Protein AF-A0A382AEK9-F1 (afdb_monomer)

pLDDT: mean 96.33, std 3.44, range [67.5, 98.75]

Solvent-accessible surface area (backbone atoms only — not comparable to full-atom values): 13397 Å² total; per-residue (Å²): 140,80,69,86,93,62,49,52,65,63,46,53,52,38,46,75,73,71,46,88,63,68,70,84,57,35,51,62,57,46,50,58,49,53,53,48,52,50,44,44,74,73,69,49,53,56,47,59,51,42,44,55,51,37,57,77,70,64,66,88,64,90,63,70,49,61,39,66,50,76,66,41,57,33,35,26,32,67,89,66,53,73,42,48,47,64,47,39,52,54,60,53,56,60,75,64,65,52,66,46,76,49,55,50,46,25,93,79,30,49,57,14,85,60,43,63,58,51,57,66,70,41,87,62,45,75,45,68,57,50,40,61,77,79,57,48,37,61,49,42,48,23,57,65,43,43,58,43,43,32,77,36,15,70,29,12,30,32,38,53,41,37,52,76,50,34,34,89,69,74,63,41,26,59,52,30,45,57,72,75,40,56,42,32,58,48,35,50,33,64,74,36,36,74,37,19,36,25,39,36,40,28,60,81,44,52,88,48,38,68,59,23,36,72,53,63,18,48,62,42,74,41,73,67,79,63,84,46,72,67,46,43,49,52,37,50,53,52,52,60,70,60,41,108

Foldseek 3Di:
DDDPPWDQVVLVVCVVVVHDNLDGATPVNVVLVVQQVVCVVVVDFNLVSVVVVCVVVVVVDRDWDQFSDDKFKWWQFPVGDIDTPCCCCRVVVVPTFTQDIDIPCLVVTAGTPCLLVCLQVDQAAEAEQDQVRHPVVSSCSRPPNVVSLLVCALRYEYEHCAALLDGPDDCSSVNCVSHPFRSDQLSVLLSCVSRHQAYEYEPNCVVCQVSSVVSRHHYHYDHRPCPDPVRVVVVVVSRNVPRD

Sequence (244 aa):
WGLAGETWQAMASLDHYGGPTWFRLGDRDLGTHLFRTGRLADGAGLAGVTAEVAEAWGLGFRLLPATEDRLRTMVTLADGDEVGFQEYFVGLRHDVPVSGIRFDGADDALPGPGVLEAITTAEAVVIAPSNPLVSIAPILAVPGVRDAVAARRESAVAVSPIVGGSALKGPADRMLAEMGHESSVVGVARLYRDLVATLVIDRVDADLADEVEAEGVRCVVTDTVMRTTEVAAALAETTLGAVA

Radius of gyration: 19.39 Å; Cα contacts (8 Å, |Δi|>4): 415; chains: 1; bounding box: 41×38×51 Å

Organism: NCBI:txid408172

Mean predicted aligned error: 3.23 Å

InterPro domains:
  IPR002882 2-phospho-L-lactate transferase CofD [PF01933] (21-231)
  IPR010115 Phosphoenolpyruvate transferase/2-phospho-L-lactate transferase [PTHR43007] (1-241)
  IPR038136 CofD-like domain superfamily [G3DSA:3.40.50.10680] (60-217)
  IPR038136 CofD-like domain superfamily [SSF142338] (1-241)

Nearest PDB structures (foldseek):
  3c3e-assembly2_C  TM=9.460E-01  e=2.015E-20  Methanosarcina mazei Go1
  6uw3-assembly1_B  TM=9.113E-01  e=4.961E-20  Mycolicibacterium smegmatis MC2 155
  6uvx-assembly1_B  TM=9.058E-01  e=3.901E-20  Mycolicibacterium smegmatis MC2 155
  6uvx-assembly1_A  TM=8.557E-01  e=6.314E-17  Mycolicibacterium smegmatis MC2 155
  6uw7-assembly1_A  TM=8.567E-01  e=1.021E-16  Mycolicibacterium smegmatis MC2 155

Secondary structure (DSSP, 8-state):
---TT---HHHHHHHHTT---SS---HHHHHHHHHHHHHHHTT--HHHHHHHHHHHTT--S----SBSS--EEEEEETTS-EEEHHIIIIISTT-S-EEEEEEETTTT--BPTTHHHHHHH-S-EEE-SS-IIIIIHHHHTSTTHHHHHHTTGGGEEEE-SEETTEESSSSHHHHHHHTT--SSHHHHHHHHTTT-SEEEEEGGGGGGHHHHHHTTSEEEEE-----SHHHHHHHHHHHHHT--

Structure (mmCIF, N/CA/C/O backbone):
data_AF-A0A382AEK9-F1
#
_entry.id   AF-A0A382AEK9-F1
#
loop_
_atom_site.group_PDB
_atom_site.id
_atom_site.type_symbol
_atom_site.label_atom_id
_atom_site.label_alt_id
_atom_site.label_comp_id
_atom_site.label_asym_id
_atom_site.label_entity_id
_atom_site.label_seq_id
_atom_site.pdbx_PDB_ins_code
_atom_site.Cartn_x
_atom_site.Cartn_y
_atom_site.Cartn_z
_atom_site.occupancy
_atom_site.B_iso_or_equiv
_atom_site.auth_seq_id
_atom_site.auth_comp_id
_atom_site.auth_asym_id
_atom_site.auth_atom_id
_atom_site.pdbx_PDB_model_num
ATOM 1 N N . TRP A 1 1 ? -2.061 -10.488 -13.873 1.00 84.50 1 TRP A N 1
ATOM 2 C CA . TRP A 1 1 ? -2.277 -9.029 -13.799 1.00 84.50 1 TRP A CA 1
ATOM 3 C C . TRP A 1 1 ? -1.639 -8.398 -15.034 1.00 84.50 1 TRP A C 1
ATOM 5 O O . TRP A 1 1 ? -0.928 -9.113 -15.733 1.00 84.50 1 TRP A O 1
ATOM 15 N N . GLY A 1 2 ? -1.942 -7.135 -15.343 1.00 88.38 2 GLY A N 1
ATOM 16 C CA . GLY A 1 2 ? -1.451 -6.439 -16.541 1.00 88.38 2 GLY A CA 1
ATOM 17 C C . GLY A 1 2 ? -2.568 -5.723 -17.305 1.00 88.38 2 GLY A C 1
ATOM 18 O O . GLY A 1 2 ? -3.728 -5.759 -16.889 1.00 88.38 2 GLY A O 1
ATOM 19 N N . LEU A 1 3 ? -2.216 -5.075 -18.415 1.00 92.31 3 LEU A N 1
ATOM 20 C CA . LEU A 1 3 ? -3.166 -4.349 -19.259 1.00 92.31 3 LEU A CA 1
ATOM 21 C C . LEU A 1 3 ? -4.008 -5.306 -20.121 1.00 92.31 3 LEU A C 1
ATOM 23 O O . LEU A 1 3 ? -3.565 -6.384 -20.519 1.00 92.31 3 LEU A O 1
ATOM 27 N N . ALA A 1 4 ? -5.244 -4.913 -20.432 1.00 93.50 4 ALA A N 1
ATOM 28 C CA . ALA A 1 4 ? -6.090 -5.675 -21.347 1.00 93.50 4 ALA A CA 1
ATOM 29 C C . ALA A 1 4 ? -5.524 -5.628 -22.779 1.00 93.50 4 ALA A C 1
ATOM 31 O O . ALA A 1 4 ? -5.085 -4.574 -23.246 1.00 93.50 4 ALA A O 1
ATOM 32 N N . GLY A 1 5 ? -5.574 -6.758 -23.492 1.00 94.38 5 GLY A N 1
ATOM 33 C CA . GLY A 1 5 ? -5.075 -6.860 -24.870 1.00 94.38 5 GLY A CA 1
ATOM 34 C C . GLY A 1 5 ? -3.551 -6.752 -24.995 1.00 94.38 5 GLY A C 1
ATOM 35 O O . GLY A 1 5 ? -3.066 -6.210 -25.985 1.00 94.38 5 GLY A O 1
ATOM 36 N N . GLU A 1 6 ? -2.821 -7.207 -23.977 1.00 96.31 6 GLU A N 1
ATOM 37 C CA . GLU A 1 6 ? -1.360 -7.170 -23.921 1.00 96.31 6 GLU A CA 1
ATOM 38 C C . GLU A 1 6 ? -0.689 -8.174 -24.875 1.00 96.31 6 GLU A C 1
ATOM 40 O O . GLU A 1 6 ? -1.221 -9.257 -25.139 1.00 96.31 6 GLU A O 1
ATOM 45 N N . THR A 1 7 ? 0.512 -7.831 -25.343 1.00 97.19 7 THR A N 1
ATOM 46 C CA . THR A 1 7 ? 1.419 -8.736 -26.064 1.00 97.19 7 THR A CA 1
ATOM 47 C C . THR A 1 7 ? 2.752 -8.878 -25.320 1.00 97.19 7 THR A C 1
ATOM 49 O O . THR A 1 7 ? 3.040 -8.130 -24.391 1.00 97.19 7 THR A O 1
ATOM 52 N N . TRP A 1 8 ? 3.551 -9.890 -25.676 1.00 96.94 8 TRP A N 1
ATOM 53 C CA . TRP A 1 8 ? 4.770 -10.268 -24.938 1.00 96.94 8 TRP A CA 1
ATOM 54 C C . TRP A 1 8 ? 5.998 -10.405 -25.854 1.00 96.94 8 TRP A C 1
ATOM 56 O O . TRP A 1 8 ? 6.866 -11.247 -25.618 1.00 96.94 8 TRP A O 1
ATOM 66 N N . GLN A 1 9 ? 6.054 -9.630 -26.940 1.00 97.69 9 GLN A N 1
ATOM 67 C CA . GLN A 1 9 ? 7.101 -9.755 -27.960 1.00 97.69 9 GLN A CA 1
ATOM 68 C C . GLN A 1 9 ? 8.468 -9.300 -27.435 1.00 97.69 9 GLN A C 1
ATOM 70 O O . GLN A 1 9 ? 9.488 -9.936 -27.723 1.00 97.69 9 GLN A O 1
ATOM 75 N N . ALA A 1 10 ? 8.496 -8.249 -26.610 1.00 96.56 10 ALA A N 1
ATOM 76 C CA . ALA A 1 10 ? 9.715 -7.804 -25.947 1.00 96.56 10 ALA A CA 1
ATOM 77 C C . ALA A 1 10 ? 10.266 -8.888 -25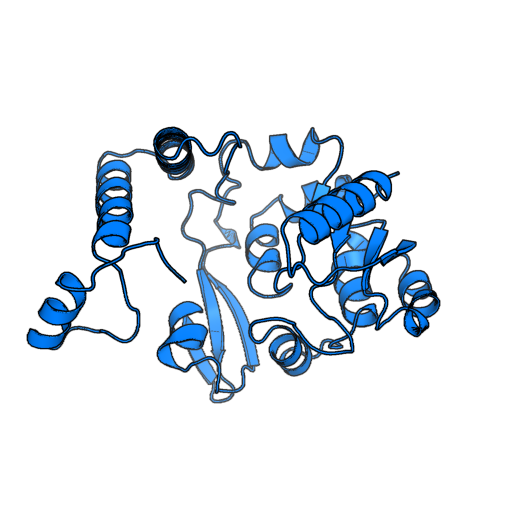.007 1.00 96.56 10 ALA A C 1
ATOM 79 O O . ALA A 1 10 ? 11.461 -9.176 -25.036 1.00 96.56 10 ALA A O 1
ATOM 80 N N . MET A 1 11 ? 9.395 -9.559 -24.243 1.00 96.69 11 MET A N 1
ATOM 81 C CA . MET A 1 11 ? 9.798 -10.668 -23.368 1.00 96.69 11 MET A CA 1
ATOM 82 C C . MET A 1 11 ? 10.322 -11.872 -24.149 1.00 96.69 11 MET A C 1
ATOM 84 O O . MET A 1 11 ? 11.303 -12.476 -23.728 1.00 96.69 11 MET A O 1
ATOM 88 N N . ALA A 1 12 ? 9.713 -12.209 -25.290 1.00 97.25 12 ALA A N 1
ATOM 89 C CA . ALA A 1 12 ? 10.211 -13.281 -26.153 1.00 97.25 12 ALA A CA 1
ATOM 90 C C . ALA A 1 12 ? 11.610 -12.964 -26.709 1.00 97.25 12 ALA A C 1
ATOM 92 O O . ALA A 1 12 ? 12.473 -13.836 -26.774 1.00 97.25 12 ALA A O 1
ATOM 93 N N . SER A 1 13 ? 11.858 -11.700 -27.062 1.00 97.62 13 SER A N 1
ATOM 94 C CA . SER A 1 13 ? 13.188 -11.244 -27.479 1.00 97.62 13 SER A CA 1
ATOM 95 C C . SER A 1 13 ? 14.193 -11.307 -26.325 1.00 97.62 13 SER A C 1
ATOM 97 O O . SER A 1 13 ? 15.314 -11.771 -26.513 1.00 97.62 13 SER A O 1
ATOM 99 N N . LEU A 1 14 ? 13.793 -10.887 -25.120 1.00 97.06 14 LEU A N 1
ATOM 100 C CA . LEU A 1 14 ? 14.642 -10.964 -23.930 1.00 97.06 14 LEU A CA 1
ATOM 101 C C . LEU A 1 14 ? 15.045 -12.412 -23.617 1.00 97.06 14 LEU A C 1
ATOM 103 O O . LEU A 1 14 ? 16.215 -12.667 -23.336 1.00 97.06 14 LEU A O 1
ATOM 107 N N . ASP A 1 15 ? 14.101 -13.348 -23.730 1.00 97.12 15 ASP A N 1
ATOM 108 C CA . ASP A 1 15 ? 14.345 -14.786 -23.582 1.00 97.12 15 ASP A CA 1
ATOM 109 C C . ASP A 1 15 ? 15.363 -15.297 -24.609 1.00 97.12 15 ASP A C 1
ATOM 111 O O . ASP A 1 15 ? 16.319 -15.985 -24.258 1.00 97.12 15 ASP A O 1
ATOM 115 N N . HIS A 1 16 ? 15.219 -14.885 -25.875 1.00 97.38 16 HIS A N 1
ATOM 116 C CA . HIS A 1 16 ? 16.145 -15.251 -26.949 1.00 97.38 16 HIS A CA 1
ATOM 117 C C . HIS A 1 16 ? 17.590 -14.811 -26.666 1.00 97.38 16 HIS A C 1
ATOM 119 O O . HIS A 1 16 ? 18.534 -15.501 -27.051 1.00 97.38 16 HIS A O 1
ATOM 125 N N . TYR A 1 17 ? 17.772 -13.690 -25.964 1.00 97.50 17 TYR A N 1
ATOM 126 C CA . TYR A 1 17 ? 19.087 -13.208 -25.538 1.00 97.50 17 TYR A CA 1
ATOM 127 C C . TYR A 1 17 ? 19.589 -13.831 -24.224 1.00 97.50 17 TYR A C 1
ATOM 129 O O . TYR A 1 17 ? 20.679 -13.482 -23.773 1.00 97.50 17 TYR A O 1
ATOM 137 N N . GLY A 1 18 ? 18.831 -14.740 -23.603 1.00 96.19 18 GLY A N 1
ATOM 138 C CA . GLY A 1 18 ? 19.168 -15.337 -22.307 1.00 96.19 18 GLY A CA 1
ATOM 139 C C . GLY A 1 18 ? 18.999 -14.377 -21.126 1.00 96.19 18 GLY A C 1
ATOM 140 O O . GLY A 1 18 ? 19.646 -14.548 -20.093 1.00 96.19 18 GLY A O 1
ATOM 141 N N . GLY A 1 19 ? 18.173 -13.339 -21.282 1.00 94.06 19 GLY A N 1
ATOM 142 C CA . GLY A 1 19 ? 17.865 -12.393 -20.216 1.00 94.06 19 GLY A CA 1
ATOM 143 C C . GLY A 1 19 ? 16.901 -12.962 -19.164 1.00 94.06 19 GLY A C 1
ATOM 144 O O . GLY A 1 19 ? 16.285 -14.008 -19.367 1.00 94.06 19 GLY A O 1
ATOM 145 N N . PRO A 1 20 ? 16.731 -12.274 -18.022 1.00 92.62 20 PRO A N 1
ATOM 146 C CA . PRO A 1 20 ? 15.835 -12.726 -16.964 1.00 92.62 20 PRO A CA 1
ATOM 147 C C . PRO A 1 20 ? 14.363 -12.556 -17.370 1.00 92.62 20 PRO A C 1
ATOM 149 O O . PRO A 1 20 ? 13.885 -11.439 -17.543 1.00 92.62 20 PRO A O 1
ATOM 152 N N . THR A 1 21 ? 13.624 -13.664 -17.468 1.00 92.88 21 THR A N 1
ATOM 153 C CA . THR A 1 21 ? 12.199 -13.674 -17.863 1.00 92.88 21 THR A CA 1
ATOM 154 C C . THR A 1 21 ? 11.240 -14.097 -16.747 1.00 92.88 21 THR A C 1
ATOM 156 O O . THR A 1 21 ? 10.040 -14.267 -16.979 1.00 92.88 21 THR A O 1
ATOM 159 N N . TRP A 1 22 ? 11.751 -14.232 -15.517 1.00 91.88 22 TRP A N 1
ATO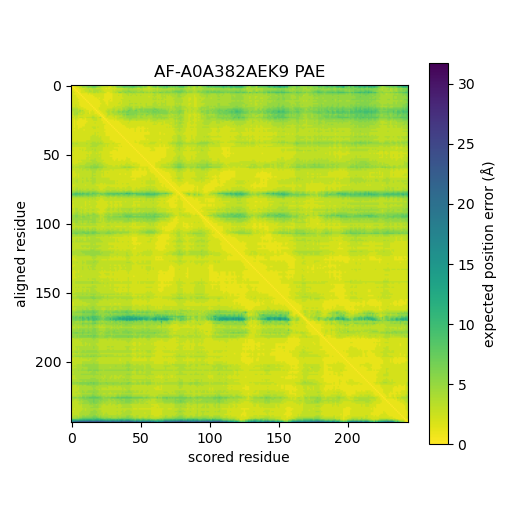M 160 C CA . TRP A 1 22 ? 10.963 -14.611 -14.340 1.00 91.88 22 TRP A CA 1
ATOM 161 C C . TRP A 1 22 ? 9.908 -13.556 -13.973 1.00 91.88 22 TRP A C 1
ATOM 163 O O . TRP A 1 22 ? 8.839 -13.914 -13.484 1.00 91.88 22 TRP A O 1
ATOM 173 N N . PHE A 1 23 ? 10.161 -12.278 -14.275 1.00 92.12 23 PHE A N 1
ATOM 174 C CA . PHE A 1 23 ? 9.176 -11.202 -14.187 1.00 92.12 23 PHE A CA 1
ATOM 175 C C . PHE A 1 23 ? 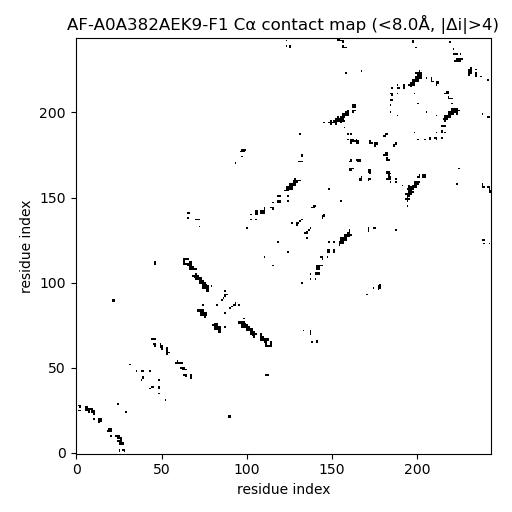8.718 -10.811 -15.591 1.00 92.12 23 PHE A C 1
ATOM 177 O O . PHE A 1 23 ? 9.503 -10.307 -16.394 1.00 92.12 23 PHE A O 1
ATOM 184 N N . ARG A 1 24 ? 7.446 -11.060 -15.912 1.00 91.38 24 ARG A N 1
ATOM 185 C CA . ARG A 1 24 ? 6.906 -10.756 -17.241 1.00 91.38 24 ARG A CA 1
ATOM 186 C C . ARG A 1 24 ? 6.436 -9.307 -17.318 1.00 91.38 24 ARG A C 1
ATOM 188 O O . ARG A 1 24 ? 5.597 -8.904 -16.520 1.00 91.38 24 ARG A O 1
ATOM 195 N N . LEU A 1 25 ? 6.924 -8.578 -18.322 1.00 93.62 25 LEU A N 1
ATOM 196 C CA . LEU A 1 25 ? 6.511 -7.213 -18.659 1.00 93.62 25 LEU A CA 1
ATOM 197 C C . LEU A 1 25 ? 5.840 -7.177 -20.030 1.00 93.62 25 LEU A C 1
ATOM 199 O O . LEU A 1 25 ? 6.384 -7.687 -21.007 1.00 93.62 25 LEU A O 1
ATOM 203 N N . GLY A 1 26 ? 4.629 -6.637 -20.078 1.00 96.12 26 GLY A N 1
ATOM 204 C CA . GLY A 1 26 ? 3.849 -6.565 -21.306 1.00 96.12 26 GLY A CA 1
ATOM 205 C C . GLY A 1 26 ? 4.373 -5.480 -22.239 1.00 96.12 26 GLY A C 1
ATOM 206 O O . GLY A 1 26 ? 4.981 -4.517 -21.781 1.00 96.12 26 GLY A O 1
ATOM 207 N N . ASP A 1 27 ? 4.140 -5.598 -23.542 1.00 97.38 27 ASP A N 1
ATOM 208 C CA . ASP A 1 27 ? 4.612 -4.602 -24.509 1.00 97.38 27 ASP A CA 1
ATOM 209 C C . ASP A 1 27 ? 3.970 -3.215 -24.264 1.00 97.38 27 ASP A C 1
ATOM 211 O O . ASP A 1 27 ? 4.644 -2.189 -24.375 1.00 97.38 27 ASP A O 1
ATOM 215 N N . ARG A 1 28 ? 2.688 -3.157 -23.872 1.00 96.19 28 ARG A N 1
ATOM 216 C CA . ARG A 1 28 ? 2.008 -1.912 -23.470 1.00 96.19 28 ARG A CA 1
ATOM 217 C C . ARG A 1 28 ? 2.479 -1.430 -22.100 1.00 96.19 28 ARG A C 1
ATOM 219 O O . ARG A 1 28 ? 2.693 -0.232 -21.928 1.00 96.19 28 ARG A O 1
ATOM 226 N N . ASP A 1 29 ? 2.668 -2.339 -21.146 1.00 96.44 29 ASP A N 1
ATOM 227 C CA . ASP A 1 29 ? 3.209 -2.020 -19.814 1.00 96.44 29 ASP A CA 1
ATOM 228 C C . ASP A 1 29 ? 4.616 -1.392 -19.893 1.00 96.44 29 ASP A C 1
ATOM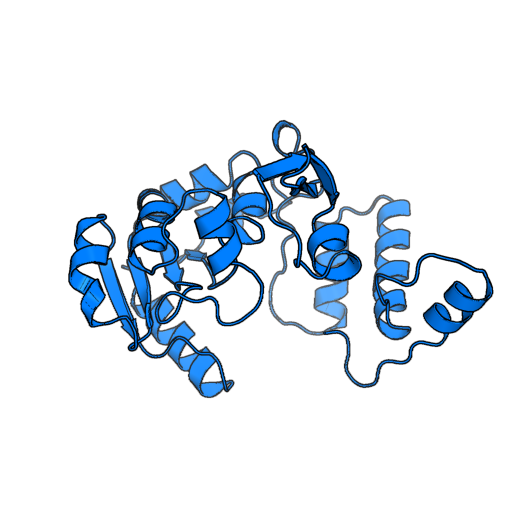 230 O O . ASP A 1 29 ? 4.905 -0.374 -19.255 1.00 96.44 29 ASP A O 1
ATOM 234 N N . LEU A 1 30 ? 5.463 -1.910 -20.789 1.00 96.81 30 LEU A N 1
ATOM 235 C CA . LEU A 1 30 ? 6.767 -1.329 -21.103 1.00 96.81 30 LEU A CA 1
ATOM 236 C C . LEU A 1 30 ? 6.659 0.117 -21.596 1.00 96.81 30 LEU A C 1
ATOM 238 O O . LEU A 1 30 ? 7.537 0.917 -21.282 1.00 96.81 30 LEU A O 1
ATOM 242 N N . GLY A 1 31 ? 5.583 0.491 -22.295 1.00 96.88 31 GLY A N 1
ATOM 243 C CA . GLY A 1 31 ? 5.318 1.881 -22.677 1.00 96.88 31 GLY A CA 1
ATOM 244 C C . GLY A 1 31 ? 5.260 2.820 -21.467 1.00 96.88 31 GLY A C 1
ATOM 245 O O . GLY A 1 31 ? 5.939 3.848 -21.445 1.00 96.88 31 GLY A O 1
ATOM 246 N N . THR A 1 32 ? 4.534 2.425 -20.416 1.00 97.44 32 THR A N 1
ATOM 247 C CA . THR A 1 32 ? 4.484 3.165 -19.143 1.00 97.44 32 THR A CA 1
ATOM 248 C C . THR A 1 32 ? 5.864 3.237 -18.490 1.00 97.44 32 THR A C 1
ATOM 250 O O . THR A 1 32 ? 6.258 4.280 -17.968 1.00 97.44 32 THR A O 1
ATOM 253 N N . HIS A 1 33 ? 6.627 2.141 -18.521 1.00 97.56 33 HIS A N 1
ATOM 254 C CA . HIS A 1 33 ? 7.962 2.096 -17.922 1.00 97.56 33 HIS A CA 1
ATOM 255 C C . HIS A 1 33 ? 8.960 2.996 -18.652 1.00 97.56 33 HIS A C 1
ATOM 257 O O . HIS A 1 33 ? 9.708 3.712 -17.992 1.00 97.56 33 HIS A O 1
ATOM 263 N N . LEU A 1 34 ? 8.951 2.995 -19.987 1.00 98.31 34 LEU A N 1
ATOM 264 C CA . LEU A 1 34 ? 9.796 3.859 -20.810 1.00 98.31 34 LEU A CA 1
ATOM 265 C C . LEU A 1 34 ? 9.484 5.334 -20.555 1.00 98.31 34 LEU A C 1
ATOM 267 O O . LEU A 1 34 ? 10.406 6.111 -20.314 1.00 98.31 34 LEU A O 1
ATOM 271 N N . PHE A 1 35 ? 8.198 5.702 -20.535 1.00 98.50 35 PHE A N 1
ATOM 272 C CA . PHE A 1 35 ? 7.769 7.064 -20.215 1.00 98.50 35 PHE A CA 1
ATOM 273 C C . PHE A 1 35 ? 8.245 7.491 -18.823 1.00 98.50 35 PHE A C 1
ATOM 275 O O . PHE A 1 35 ? 8.939 8.499 -18.689 1.00 98.50 35 PHE A O 1
ATOM 282 N N . ARG A 1 36 ? 7.941 6.689 -17.792 1.00 98.44 36 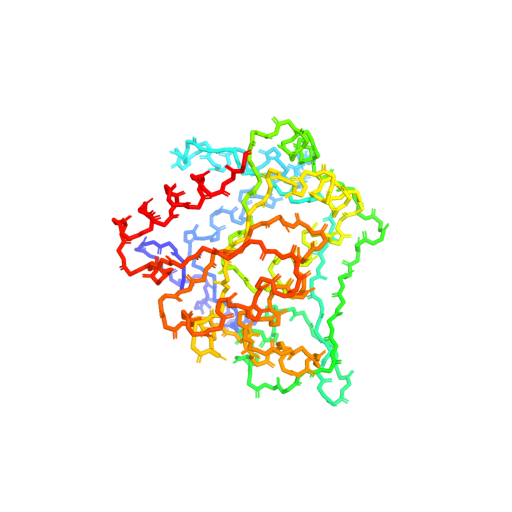ARG A N 1
ATOM 283 C CA . ARG A 1 36 ? 8.339 6.974 -16.409 1.00 98.44 36 ARG A CA 1
ATOM 284 C C . ARG A 1 36 ? 9.853 7.119 -16.283 1.00 98.44 36 ARG A C 1
ATOM 286 O O . ARG A 1 36 ? 10.323 8.093 -15.708 1.00 98.44 36 ARG A O 1
ATOM 293 N N . THR A 1 37 ? 10.616 6.164 -16.810 1.00 98.50 37 THR A N 1
ATOM 294 C CA . THR A 1 37 ? 12.080 6.175 -16.715 1.00 98.50 37 THR A CA 1
ATOM 295 C C . THR A 1 37 ? 12.683 7.379 -17.436 1.00 98.50 37 THR A C 1
ATOM 297 O O . THR A 1 37 ? 13.588 8.002 -16.888 1.00 98.50 37 THR A O 1
ATOM 300 N N . GLY A 1 38 ? 12.166 7.748 -18.614 1.00 98.56 38 GLY A N 1
ATOM 301 C CA . GLY A 1 38 ? 12.598 8.951 -19.329 1.00 98.56 38 GLY A CA 1
ATOM 302 C C . GLY A 1 38 ? 12.342 10.227 -18.525 1.00 98.56 38 GLY A C 1
ATOM 303 O O . GLY A 1 38 ? 13.265 10.996 -18.287 1.00 98.56 38 GLY A O 1
ATOM 304 N N . ARG A 1 39 ? 11.119 10.408 -18.009 1.00 98.44 39 ARG A N 1
ATOM 305 C CA . ARG A 1 39 ? 10.763 11.595 -17.213 1.00 98.44 39 ARG A CA 1
ATOM 306 C C . ARG A 1 39 ? 11.603 11.734 -15.942 1.00 98.44 39 ARG A C 1
ATOM 308 O O . ARG A 1 39 ? 12.033 12.839 -15.622 1.00 98.44 39 ARG A O 1
ATOM 315 N N . LEU A 1 40 ? 11.852 10.630 -15.234 1.00 98.12 40 LEU A N 1
ATOM 316 C CA . LEU A 1 40 ? 12.726 10.629 -14.057 1.00 98.12 40 LEU A CA 1
ATOM 317 C C . LEU A 1 40 ?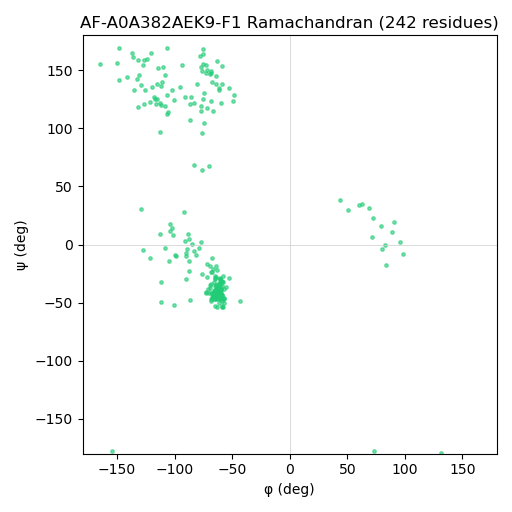 14.174 10.990 -14.432 1.00 98.12 40 LEU A C 1
ATOM 319 O O . LEU A 1 40 ? 14.819 11.748 -13.714 1.00 98.12 40 LEU A O 1
ATOM 323 N N . ALA A 1 41 ? 14.678 10.497 -15.569 1.00 98.31 41 ALA A N 1
ATOM 324 C CA . ALA A 1 41 ? 16.009 10.853 -16.068 1.00 98.31 41 ALA A CA 1
ATOM 325 C C . ALA A 1 41 ? 16.121 12.342 -16.454 1.00 98.31 41 ALA A C 1
ATOM 327 O O . ALA A 1 41 ? 17.185 12.934 -16.284 1.00 98.31 41 ALA A O 1
ATOM 328 N N . ASP A 1 42 ? 15.017 12.957 -16.888 1.00 98.19 42 ASP A N 1
ATOM 329 C CA . ASP A 1 42 ? 14.912 14.399 -17.152 1.00 98.19 42 ASP A CA 1
ATOM 330 C C . ASP A 1 42 ? 14.767 15.248 -15.868 1.00 98.19 42 ASP A C 1
ATOM 332 O O . ASP A 1 42 ? 14.615 16.469 -15.940 1.00 98.19 42 ASP A O 1
ATOM 336 N N . GLY A 1 43 ? 14.804 14.625 -14.685 1.00 97.81 43 GLY A N 1
ATOM 337 C CA . GLY A 1 43 ? 14.756 15.298 -13.385 1.00 97.81 43 GLY A CA 1
ATOM 338 C C . GLY A 1 43 ? 13.351 15.540 -12.828 1.00 97.81 43 GLY A C 1
ATOM 339 O O . GLY A 1 43 ? 13.211 16.280 -11.855 1.00 97.81 43 GLY A O 1
ATOM 340 N N . ALA A 1 44 ? 12.304 14.948 -13.412 1.00 98.12 44 ALA A N 1
ATOM 341 C CA . ALA A 1 44 ? 10.974 14.981 -12.805 1.00 98.12 44 ALA A CA 1
ATOM 342 C C . ALA A 1 44 ? 10.923 14.119 -11.530 1.00 98.12 44 ALA A C 1
ATOM 344 O O . ALA A 1 44 ? 11.551 13.064 -11.464 1.00 98.12 44 ALA A O 1
ATOM 345 N N . GLY A 1 45 ? 10.128 14.538 -10.543 1.00 97.94 45 GLY A N 1
ATOM 346 C CA . GLY A 1 45 ? 9.806 13.725 -9.366 1.00 97.94 45 GLY A CA 1
ATOM 347 C C . GLY A 1 45 ? 8.766 12.641 -9.671 1.00 97.94 45 GLY A C 1
ATOM 348 O O . GLY A 1 45 ? 7.928 12.800 -10.568 1.00 97.94 45 GLY A O 1
ATOM 349 N N . LEU A 1 46 ? 8.790 11.533 -8.921 1.00 98.38 46 LEU A N 1
ATOM 350 C CA . LEU A 1 46 ? 7.875 10.402 -9.118 1.00 98.38 46 LEU A CA 1
ATOM 351 C C . LEU A 1 46 ? 6.404 10.807 -8.944 1.00 98.38 46 LEU A C 1
ATOM 353 O O . LEU A 1 46 ? 5.544 10.267 -9.646 1.00 98.38 46 LEU A O 1
ATOM 357 N N . ALA A 1 47 ? 6.101 11.764 -8.061 1.00 98.31 47 ALA A N 1
ATOM 358 C CA . ALA A 1 47 ? 4.736 12.251 -7.872 1.00 98.31 47 ALA A CA 1
ATOM 359 C C . ALA A 1 47 ? 4.206 12.955 -9.132 1.00 98.31 47 ALA A C 1
ATOM 361 O O . ALA A 1 47 ? 3.090 12.674 -9.572 1.00 98.31 47 ALA A O 1
ATOM 362 N N . GLY A 1 48 ? 5.031 13.797 -9.764 1.00 98.25 48 GLY A N 1
ATOM 363 C CA . GLY A 1 48 ? 4.683 14.474 -11.017 1.00 98.25 48 GLY A CA 1
ATOM 364 C C . GLY A 1 48 ? 4.457 13.485 -12.160 1.00 98.25 48 GLY A C 1
ATOM 365 O O . GLY A 1 48 ? 3.423 13.521 -12.820 1.00 98.25 48 GLY A O 1
ATOM 366 N N . VAL A 1 49 ? 5.371 12.525 -12.324 1.00 98.62 49 VAL A N 1
ATOM 367 C CA . VAL A 1 49 ? 5.236 11.466 -13.338 1.00 98.62 49 VAL A CA 1
ATOM 368 C C . VAL A 1 49 ? 3.976 10.625 -13.112 1.00 98.62 49 VAL A C 1
ATOM 370 O O . VAL A 1 49 ? 3.280 10.276 -14.063 1.00 98.62 49 VAL A O 1
ATOM 373 N N . THR A 1 50 ? 3.650 10.313 -11.857 1.00 98.56 50 THR A N 1
ATOM 374 C CA . THR A 1 50 ? 2.440 9.552 -11.511 1.00 98.56 50 THR A CA 1
ATOM 375 C C . THR A 1 50 ? 1.169 10.330 -11.851 1.00 98.56 50 THR A C 1
ATOM 377 O O . THR A 1 50 ? 0.228 9.742 -12.384 1.00 98.56 50 THR A O 1
ATOM 380 N N . ALA A 1 51 ? 1.146 11.643 -11.604 1.00 98.44 51 ALA A N 1
ATOM 381 C CA . ALA A 1 51 ? 0.026 12.506 -11.972 1.00 98.44 51 ALA A CA 1
ATOM 382 C C . ALA A 1 51 ? -0.176 12.569 -13.496 1.00 98.44 51 ALA A C 1
ATOM 384 O O . ALA A 1 51 ? -1.301 12.396 -13.960 1.00 98.44 51 ALA A O 1
ATOM 385 N N . GLU A 1 52 ? 0.905 12.719 -14.270 1.00 98.44 52 GLU A N 1
ATOM 386 C CA . GLU A 1 52 ? 0.869 12.704 -15.742 1.00 98.44 52 GLU A CA 1
ATOM 387 C C . GLU A 1 52 ? 0.299 11.378 -16.280 1.00 98.44 52 GLU A C 1
ATOM 389 O O . GLU A 1 52 ? -0.554 11.369 -17.168 1.00 98.44 52 GLU A O 1
ATOM 394 N N . VAL A 1 53 ? 0.721 10.241 -15.711 1.00 98.12 53 VAL A N 1
ATOM 395 C CA . VAL A 1 53 ? 0.182 8.921 -16.080 1.00 98.12 53 VAL A CA 1
ATOM 396 C C . VAL A 1 53 ? -1.300 8.810 -15.707 1.00 98.12 53 VAL A C 1
ATOM 398 O O . VAL A 1 53 ? -2.100 8.356 -16.524 1.00 98.12 53 VAL A O 1
ATOM 401 N N . ALA A 1 54 ? -1.694 9.225 -14.501 1.00 98.00 54 ALA A N 1
ATOM 402 C CA . ALA A 1 54 ? -3.087 9.164 -14.060 1.00 98.00 54 ALA A CA 1
ATOM 403 C C . ALA A 1 54 ? -4.019 10.031 -14.928 1.00 98.00 54 ALA A C 1
ATOM 405 O O . ALA A 1 54 ? -5.135 9.607 -15.240 1.00 98.00 54 ALA A O 1
ATOM 406 N N . GLU A 1 55 ? -3.553 11.208 -15.355 1.00 98.06 55 GLU A N 1
ATOM 407 C CA . GLU A 1 55 ? -4.260 12.091 -16.286 1.00 98.06 55 GLU A CA 1
ATOM 408 C C . GLU A 1 55 ? -4.405 11.447 -17.670 1.00 98.06 55 GLU A C 1
ATOM 410 O O . GLU A 1 55 ? -5.513 11.397 -18.205 1.00 98.06 55 GLU A O 1
ATOM 415 N N . ALA A 1 56 ? -3.328 10.875 -18.218 1.00 97.38 56 ALA A N 1
ATOM 416 C CA . ALA A 1 56 ? -3.348 10.216 -19.526 1.00 97.38 56 ALA A CA 1
ATOM 417 C C . ALA A 1 56 ? -4.336 9.035 -19.595 1.00 97.38 56 ALA A C 1
ATOM 419 O O . ALA A 1 56 ? -4.916 8.770 -20.649 1.00 97.38 56 ALA A O 1
ATOM 420 N N . TRP A 1 57 ? -4.552 8.343 -18.473 1.00 95.88 57 TRP A N 1
ATOM 421 C CA . TRP A 1 57 ? -5.537 7.263 -18.349 1.00 95.88 57 TRP A CA 1
ATOM 422 C C . TRP A 1 57 ? -6.936 7.735 -17.925 1.00 95.88 57 TRP A C 1
ATOM 424 O O . TRP A 1 57 ? -7.853 6.917 -17.867 1.00 95.88 57 TRP A O 1
ATOM 434 N N . GLY A 1 58 ? -7.123 9.027 -17.634 1.00 97.19 58 GLY A N 1
ATOM 435 C CA . GLY A 1 58 ? -8.412 9.588 -17.229 1.00 97.19 58 GLY A CA 1
ATOM 436 C C . GLY A 1 58 ? -8.943 9.018 -15.910 1.00 97.19 58 GLY A C 1
ATOM 437 O O . GLY A 1 58 ? -10.150 8.834 -15.771 1.00 97.19 58 GLY A O 1
ATOM 438 N N . LEU A 1 59 ? -8.061 8.708 -14.951 1.00 95.50 59 LEU A N 1
ATOM 439 C CA . LEU A 1 59 ? -8.428 7.969 -13.734 1.00 95.50 59 LEU A CA 1
ATOM 440 C C . LEU A 1 59 ? -9.352 8.747 -12.780 1.00 95.50 59 LEU A C 1
ATOM 442 O O . LEU A 1 59 ? -10.064 8.138 -11.988 1.00 95.50 59 LEU A O 1
ATOM 446 N N . GLY A 1 60 ? -9.360 10.081 -12.843 1.00 96.06 60 GLY A N 1
ATOM 447 C CA . GLY A 1 60 ? -10.276 10.921 -12.057 1.00 96.06 60 GLY A CA 1
ATOM 448 C C . GLY A 1 60 ? -9.982 10.986 -10.551 1.00 96.06 60 GLY A C 1
ATOM 449 O O . GLY A 1 60 ? -10.754 11.593 -9.813 1.00 96.06 60 GLY A O 1
ATOM 450 N N . PHE A 1 61 ? -8.872 10.406 -10.085 1.00 96.31 61 PHE A N 1
ATOM 451 C CA . PHE A 1 61 ? -8.415 10.472 -8.695 1.00 96.31 61 PHE A CA 1
ATOM 452 C C . PHE A 1 61 ? -6.930 10.838 -8.601 1.00 96.31 61 PHE A C 1
ATOM 454 O O . PHE A 1 61 ? -6.162 10.651 -9.546 1.00 96.31 61 PHE A O 1
ATOM 461 N N . ARG A 1 62 ? -6.515 11.355 -7.437 1.00 97.38 62 ARG A N 1
ATOM 462 C CA . ARG A 1 62 ? -5.104 11.647 -7.145 1.00 97.38 62 ARG A CA 1
ATOM 463 C C . ARG A 1 62 ? -4.401 10.381 -6.667 1.00 97.38 62 ARG A C 1
ATOM 465 O O . ARG A 1 62 ? -4.794 9.812 -5.653 1.00 97.38 62 ARG A O 1
ATOM 472 N N . LEU A 1 63 ? -3.350 9.978 -7.374 1.00 98.12 63 LEU A N 1
ATOM 473 C CA . LEU A 1 63 ? -2.478 8.876 -6.977 1.00 98.12 63 LEU A CA 1
ATOM 474 C C . LEU A 1 63 ? -1.142 9.444 -6.493 1.00 98.12 63 LEU A C 1
ATOM 476 O O . LEU A 1 63 ? -0.389 10.011 -7.281 1.00 98.12 63 LEU A O 1
ATOM 480 N N . LEU A 1 64 ? -0.870 9.307 -5.196 1.00 98.44 64 LEU A N 1
ATOM 481 C CA . LEU A 1 64 ? 0.345 9.817 -4.564 1.00 98.44 64 LEU A CA 1
ATOM 482 C C . LEU A 1 64 ? 1.269 8.645 -4.203 1.00 98.44 64 LEU A C 1
ATOM 484 O O . LEU A 1 64 ? 0.869 7.788 -3.411 1.00 98.44 64 LEU A O 1
ATOM 488 N N . PRO A 1 65 ? 2.493 8.580 -4.752 1.00 98.44 65 PRO A N 1
ATOM 489 C CA . PRO A 1 65 ? 3.530 7.702 -4.225 1.00 98.44 65 PRO A CA 1
ATOM 490 C C . PRO A 1 65 ? 3.813 8.048 -2.758 1.00 98.44 65 PRO A C 1
ATOM 492 O O . PRO A 1 65 ? 3.904 9.224 -2.414 1.00 98.44 65 PRO A O 1
ATOM 495 N N . ALA A 1 66 ? 3.976 7.038 -1.896 1.00 98.31 66 ALA A N 1
ATOM 496 C CA . ALA A 1 66 ? 4.238 7.255 -0.466 1.00 98.31 66 ALA A CA 1
ATOM 497 C C . ALA A 1 66 ? 5.514 8.080 -0.214 1.00 98.31 66 ALA A C 1
ATOM 499 O O . ALA A 1 66 ? 5.584 8.840 0.748 1.00 98.31 66 ALA A O 1
ATOM 500 N N . THR A 1 67 ? 6.497 7.945 -1.101 1.00 98.62 67 THR A N 1
ATOM 501 C CA . THR A 1 67 ? 7.767 8.670 -1.116 1.00 98.62 67 THR A CA 1
ATOM 502 C C . THR A 1 67 ? 8.248 8.822 -2.563 1.00 98.62 67 THR A C 1
ATOM 504 O O . THR A 1 67 ? 7.849 8.041 -3.434 1.00 98.62 67 THR A O 1
ATOM 507 N N . GLU A 1 68 ? 9.075 9.833 -2.833 1.00 98.00 68 GLU A N 1
ATOM 508 C CA . GLU A 1 68 ? 9.852 9.917 -4.080 1.00 98.00 68 GLU A CA 1
ATOM 509 C C . GLU A 1 68 ? 11.202 9.196 -3.969 1.00 98.00 68 GLU A C 1
ATOM 511 O O . GLU A 1 68 ? 11.833 8.907 -4.989 1.00 98.00 68 GLU A O 1
ATOM 516 N N . ASP A 1 69 ? 11.620 8.870 -2.746 1.00 97.88 69 ASP A N 1
ATOM 517 C CA . ASP A 1 69 ? 12.862 8.175 -2.465 1.00 97.88 69 ASP A CA 1
ATOM 518 C C . ASP A 1 69 ? 12.748 6.679 -2.752 1.00 97.88 69 ASP A C 1
ATOM 520 O O . ASP A 1 69 ? 11.677 6.069 -2.853 1.00 97.88 69 ASP A O 1
ATOM 524 N N . ARG A 1 70 ? 13.909 6.045 -2.887 1.00 97.06 70 ARG A N 1
ATOM 525 C CA . ARG A 1 70 ? 13.983 4.609 -3.122 1.00 97.06 70 ARG A CA 1
ATOM 526 C C . ARG A 1 70 ? 13.674 3.850 -1.836 1.00 97.06 70 ARG A C 1
ATOM 528 O O . ARG A 1 70 ? 14.550 3.678 -0.997 1.00 97.06 70 ARG A O 1
ATOM 535 N N . LEU A 1 71 ? 12.472 3.290 -1.774 1.00 98.00 71 LEU A N 1
ATOM 536 C CA . LEU A 1 71 ? 12.021 2.405 -0.707 1.00 98.00 71 LEU A CA 1
ATOM 537 C C . LEU A 1 71 ? 11.729 1.006 -1.256 1.00 98.00 71 LEU A C 1
ATOM 539 O O . LEU A 1 71 ? 10.898 0.849 -2.153 1.00 98.00 71 LEU A O 1
ATOM 543 N N . ARG A 1 72 ? 12.405 -0.028 -0.740 1.00 97.94 72 ARG A N 1
ATOM 544 C CA . ARG A 1 72 ? 12.219 -1.414 -1.208 1.00 97.94 72 ARG A CA 1
ATOM 545 C C . ARG A 1 72 ? 11.873 -2.361 -0.073 1.00 97.94 72 ARG A C 1
ATOM 547 O O . ARG A 1 72 ? 12.562 -2.412 0.938 1.00 97.94 72 ARG A O 1
ATOM 554 N N . THR A 1 73 ? 10.859 -3.188 -0.287 1.00 98.31 73 THR A N 1
ATOM 555 C CA . THR A 1 73 ? 10.560 -4.319 0.594 1.00 98.31 73 THR A CA 1
ATOM 556 C C . THR A 1 73 ? 11.535 -5.460 0.322 1.00 98.31 73 THR A C 1
ATOM 558 O O . THR A 1 73 ? 11.587 -5.988 -0.794 1.00 98.31 73 THR A O 1
ATOM 561 N N . MET A 1 74 ? 12.289 -5.831 1.352 1.00 98.25 74 MET A N 1
ATOM 562 C CA . MET A 1 74 ? 13.234 -6.943 1.354 1.00 98.25 74 MET A CA 1
ATOM 563 C C . MET A 1 74 ? 12.698 -8.050 2.257 1.00 98.25 74 MET A C 1
ATOM 565 O O . MET A 1 74 ? 12.123 -7.768 3.311 1.00 98.25 74 MET A O 1
ATOM 569 N N . VAL A 1 75 ? 12.866 -9.296 1.825 1.00 97.88 75 VAL A N 1
ATOM 570 C CA . VAL A 1 75 ? 12.358 -10.488 2.504 1.00 97.88 75 VAL A CA 1
ATOM 571 C C . VAL A 1 75 ? 13.536 -11.390 2.838 1.00 97.88 75 VAL A C 1
ATOM 573 O O . VAL A 1 75 ? 14.266 -11.802 1.937 1.00 97.88 75 VAL A O 1
ATOM 576 N N . THR A 1 76 ? 13.701 -11.700 4.120 1.00 98.00 76 THR A N 1
ATOM 577 C CA . THR A 1 76 ? 14.658 -12.702 4.594 1.00 98.00 76 THR A CA 1
ATOM 578 C C . THR A 1 76 ? 13.984 -14.067 4.553 1.00 98.00 76 THR A C 1
ATOM 580 O O . THR A 1 76 ? 12.939 -14.274 5.173 1.00 98.00 76 THR A O 1
ATOM 583 N N . LEU A 1 77 ? 14.563 -14.996 3.805 1.00 96.50 77 LEU A N 1
ATOM 584 C CA . LEU A 1 77 ? 14.124 -16.381 3.707 1.00 96.50 77 LEU A CA 1
ATOM 585 C C . LEU A 1 77 ? 14.522 -17.157 4.974 1.00 96.50 77 LEU A C 1
ATOM 587 O O . LEU A 1 77 ? 15.333 -16.704 5.786 1.00 96.50 77 LEU A O 1
ATOM 591 N N . ALA A 1 78 ? 13.927 -18.327 5.194 1.00 92.94 78 ALA A N 1
ATOM 592 C CA . ALA A 1 78 ? 14.211 -19.134 6.384 1.00 92.94 78 ALA A CA 1
ATOM 593 C C . ALA A 1 78 ? 15.642 -19.707 6.436 1.00 92.94 78 ALA A C 1
ATOM 595 O O . ALA A 1 78 ? 16.120 -20.048 7.517 1.00 92.94 78 ALA A O 1
ATOM 596 N N . ASP A 1 79 ? 16.329 -19.803 5.297 1.00 92.75 79 ASP A N 1
ATOM 597 C CA . ASP A 1 79 ? 17.742 -20.194 5.203 1.00 92.75 79 ASP A CA 1
ATOM 598 C C . ASP A 1 79 ? 18.719 -19.026 5.440 1.00 92.75 79 ASP A C 1
ATOM 600 O O . ASP A 1 79 ? 19.924 -19.250 5.564 1.00 92.75 79 ASP A O 1
ATOM 604 N N . GLY A 1 80 ? 18.198 -17.803 5.583 1.00 92.88 80 GLY A N 1
ATOM 605 C CA . GLY A 1 80 ? 18.954 -16.586 5.867 1.00 92.88 80 GLY A CA 1
ATOM 606 C C . GLY A 1 80 ? 19.266 -15.726 4.643 1.00 92.88 80 GLY A C 1
ATOM 607 O O . GLY A 1 80 ? 19.727 -14.598 4.828 1.00 92.88 80 GLY A O 1
ATOM 608 N N . ASP A 1 81 ? 18.991 -16.201 3.423 1.00 96.00 81 ASP A N 1
ATOM 609 C CA . ASP A 1 81 ? 19.163 -15.389 2.217 1.00 96.00 81 ASP A CA 1
ATOM 610 C C . ASP A 1 81 ? 18.140 -14.247 2.179 1.00 96.00 81 ASP A C 1
ATOM 612 O O . ASP A 1 81 ? 17.012 -14.370 2.658 1.00 96.00 81 ASP A O 1
ATOM 616 N N . GLU A 1 82 ? 18.520 -13.110 1.595 1.00 97.38 82 GLU A N 1
ATOM 617 C CA . GLU A 1 82 ? 17.633 -11.956 1.461 1.00 97.38 82 GLU A CA 1
ATOM 618 C C . GLU A 1 82 ? 17.388 -11.612 -0.006 1.00 97.38 82 GLU A C 1
ATOM 620 O O . GLU A 1 82 ? 18.320 -11.393 -0.781 1.00 97.38 82 GLU A O 1
ATOM 625 N N . VAL A 1 83 ? 16.111 -11.512 -0.370 1.00 97.31 83 VAL A N 1
ATOM 626 C CA . VAL A 1 83 ? 15.663 -11.223 -1.735 1.00 97.31 83 VAL A CA 1
ATOM 627 C C . VAL A 1 83 ? 14.710 -10.031 -1.762 1.00 97.31 83 VAL A C 1
ATOM 629 O O . VAL A 1 83 ? 14.078 -9.669 -0.766 1.00 97.31 83 VAL A O 1
ATOM 632 N N . GLY A 1 84 ? 14.582 -9.394 -2.927 1.00 97.19 84 GLY A N 1
ATOM 633 C CA . GLY A 1 84 ? 13.551 -8.376 -3.126 1.00 97.19 84 GLY A CA 1
ATOM 634 C C . GLY A 1 84 ? 12.152 -8.999 -3.126 1.00 97.19 84 GLY A C 1
ATOM 635 O O . GLY A 1 84 ? 11.967 -10.120 -3.598 1.00 97.19 84 GLY A O 1
ATOM 636 N N . PHE A 1 85 ? 11.134 -8.262 -2.674 1.00 96.50 85 PHE A N 1
ATOM 637 C CA . PHE A 1 85 ? 9.772 -8.805 -2.584 1.00 96.50 85 PHE A CA 1
ATOM 638 C C . PHE A 1 85 ? 9.231 -9.374 -3.908 1.00 96.50 85 PHE A C 1
ATOM 640 O O . PHE A 1 85 ? 8.558 -10.397 -3.893 1.00 96.50 85 PHE A O 1
ATOM 647 N N . GLN A 1 86 ? 9.537 -8.767 -5.062 1.00 94.94 86 GLN A N 1
ATOM 648 C CA . GLN A 1 86 ? 9.089 -9.299 -6.361 1.00 94.94 86 GLN A CA 1
ATOM 649 C C . GLN A 1 86 ? 9.781 -10.614 -6.734 1.00 94.94 86 GLN A C 1
ATOM 651 O O . GLN A 1 86 ? 9.152 -11.490 -7.325 1.00 94.94 86 GLN A O 1
ATOM 656 N N . GLU A 1 87 ? 11.053 -10.774 -6.372 1.00 95.56 87 GLU A N 1
ATOM 657 C CA . GLU A 1 87 ? 11.781 -12.027 -6.572 1.00 95.56 87 GLU A CA 1
ATOM 658 C C . GLU A 1 87 ? 11.198 -13.129 -5.689 1.00 95.56 87 GLU A C 1
ATOM 660 O O . GLU A 1 87 ? 10.885 -14.203 -6.193 1.00 95.56 87 GLU A O 1
ATOM 665 N N . TYR A 1 88 ? 10.920 -12.833 -4.418 1.00 95.38 88 TYR A N 1
ATOM 666 C CA . TYR A 1 88 ? 10.181 -13.738 -3.540 1.00 95.38 88 TYR A CA 1
ATOM 667 C C . TYR A 1 88 ? 8.794 -14.089 -4.104 1.00 95.38 88 TYR A C 1
ATOM 669 O O . TYR A 1 88 ? 8.450 -15.258 -4.262 1.00 95.38 88 TYR A O 1
ATOM 677 N N . PHE A 1 89 ? 7.988 -13.082 -4.439 1.00 93.88 89 PHE A N 1
ATOM 678 C CA . PHE A 1 89 ? 6.578 -13.266 -4.768 1.00 93.88 89 PHE A CA 1
ATOM 679 C C . PHE A 1 89 ? 6.357 -13.920 -6.135 1.00 93.88 89 PHE A C 1
ATOM 681 O O . PHE A 1 89 ? 5.481 -14.777 -6.272 1.00 93.88 89 PHE A O 1
ATOM 688 N N . VAL A 1 90 ? 7.131 -13.512 -7.146 1.00 92.81 90 VAL A N 1
ATOM 689 C CA . VAL A 1 90 ? 6.996 -13.976 -8.534 1.00 92.81 90 VAL A CA 1
ATOM 690 C C . VAL A 1 90 ? 8.036 -15.042 -8.862 1.00 92.81 90 VAL A C 1
ATOM 692 O O . VAL A 1 90 ? 7.668 -16.115 -9.336 1.00 92.81 90 VAL A O 1
ATOM 695 N N . GLY A 1 91 ? 9.317 -14.763 -8.606 1.00 92.88 91 GLY A N 1
ATOM 696 C CA . GLY A 1 91 ? 10.427 -15.658 -8.950 1.00 92.88 91 GLY A CA 1
ATOM 697 C C . GLY A 1 91 ? 10.376 -16.973 -8.173 1.00 92.88 91 GLY A C 1
ATOM 698 O O . GLY A 1 91 ? 10.332 -18.046 -8.773 1.00 92.88 91 GLY A O 1
ATOM 699 N N . LEU A 1 92 ? 10.285 -16.881 -6.846 1.00 93.56 92 LEU A N 1
ATOM 700 C CA . LEU A 1 92 ? 10.136 -18.022 -5.936 1.00 93.56 92 LEU A CA 1
ATOM 701 C C . LEU A 1 92 ? 8.673 -18.421 -5.717 1.00 93.56 92 LEU A C 1
ATOM 703 O O . LEU A 1 92 ? 8.395 -19.295 -4.899 1.00 93.56 92 LEU A O 1
ATOM 707 N N . ARG A 1 93 ? 7.738 -17.771 -6.425 1.00 91.44 93 ARG A N 1
ATOM 708 C CA . ARG A 1 93 ? 6.287 -17.997 -6.330 1.00 91.44 93 ARG A CA 1
ATOM 709 C C . ARG A 1 93 ? 5.760 -17.965 -4.904 1.00 91.44 93 ARG A C 1
ATOM 711 O O . ARG A 1 93 ? 4.795 -18.657 -4.619 1.00 91.44 93 ARG A O 1
ATOM 718 N N . HIS A 1 94 ? 6.400 -17.189 -4.026 1.00 89.25 94 HIS A N 1
ATOM 719 C CA . HIS A 1 94 ? 6.130 -17.185 -2.595 1.00 89.25 94 HIS A CA 1
ATOM 720 C C . HIS A 1 94 ? 5.975 -18.610 -2.033 1.00 89.25 94 HIS A C 1
ATOM 722 O O . HIS A 1 94 ? 5.130 -18.819 -1.181 1.00 89.25 94 HIS A O 1
ATOM 728 N N . ASP A 1 95 ? 6.748 -19.601 -2.480 1.00 89.44 95 ASP A N 1
ATOM 729 C CA . ASP A 1 95 ? 6.644 -21.000 -2.016 1.00 89.44 95 ASP A CA 1
ATOM 730 C C . ASP A 1 95 ? 7.734 -21.364 -0.989 1.00 89.44 95 ASP A C 1
ATOM 732 O O . ASP A 1 95 ? 7.882 -22.520 -0.594 1.00 89.44 95 ASP A O 1
ATOM 736 N N . VAL A 1 96 ? 8.501 -20.367 -0.539 1.00 91.88 96 VAL A N 1
ATOM 737 C CA . VAL A 1 96 ? 9.597 -20.521 0.424 1.00 91.88 96 VAL A CA 1
ATOM 738 C C . VAL A 1 96 ? 9.218 -19.837 1.743 1.00 91.88 96 VAL A C 1
ATOM 740 O O . VAL A 1 96 ? 8.693 -18.723 1.695 1.00 91.88 96 VAL A O 1
ATOM 743 N N . PRO A 1 97 ? 9.465 -20.457 2.912 1.00 92.38 97 PRO A N 1
ATOM 744 C CA . PRO A 1 97 ? 9.211 -19.817 4.200 1.00 92.38 97 PRO A CA 1
ATOM 745 C C . PRO A 1 97 ? 10.089 -18.579 4.413 1.00 92.38 97 PRO A C 1
ATOM 747 O O . PRO A 1 97 ? 11.259 -18.562 4.016 1.00 92.38 97 PRO A O 1
ATOM 750 N N . VAL A 1 98 ? 9.540 -17.567 5.083 1.00 95.50 98 VAL A N 1
ATOM 751 C CA . VAL A 1 98 ? 10.252 -16.324 5.421 1.00 95.50 98 VAL A CA 1
ATOM 752 C C . VAL A 1 98 ? 10.511 -16.231 6.922 1.00 95.50 98 VAL A C 1
ATOM 754 O O . VAL A 1 98 ? 9.779 -16.799 7.727 1.00 95.50 98 VAL A O 1
ATOM 757 N N . SER A 1 99 ? 11.568 -15.515 7.295 1.00 95.81 99 SER A N 1
ATOM 758 C CA . SER A 1 99 ? 11.970 -15.269 8.686 1.00 95.81 99 SER A CA 1
ATOM 759 C C . SER A 1 99 ? 12.023 -13.781 9.047 1.00 95.81 99 SER A C 1
ATOM 761 O O . SER A 1 99 ? 12.131 -13.436 10.223 1.00 95.81 99 SER A O 1
ATOM 763 N N . GLY A 1 100 ? 11.947 -12.890 8.054 1.00 96.62 100 GLY A N 1
ATOM 764 C CA . GLY A 1 100 ? 12.058 -11.455 8.275 1.00 96.62 100 GLY A CA 1
ATOM 765 C C . GLY A 1 100 ? 11.581 -10.614 7.098 1.00 96.62 100 GLY A C 1
ATOM 766 O O . GLY A 1 100 ? 11.576 -11.047 5.944 1.00 96.62 100 GLY A O 1
ATOM 767 N N . ILE A 1 101 ? 11.189 -9.380 7.406 1.00 97.62 101 ILE A N 1
ATOM 768 C CA . ILE A 1 101 ? 10.832 -8.345 6.436 1.00 97.62 101 ILE A CA 1
ATOM 769 C C . ILE A 1 101 ? 11.502 -7.055 6.895 1.00 97.62 101 ILE A C 1
ATOM 771 O O . ILE A 1 101 ? 11.395 -6.684 8.065 1.00 97.62 101 ILE A O 1
ATOM 775 N N . ARG A 1 102 ? 12.162 -6.349 5.977 1.00 97.38 102 ARG A N 1
ATOM 776 C CA . ARG A 1 102 ? 12.668 -4.993 6.223 1.00 97.38 102 ARG A CA 1
ATOM 777 C C . ARG A 1 102 ? 12.388 -4.077 5.040 1.00 97.38 102 ARG A C 1
ATOM 779 O O . ARG A 1 102 ? 12.168 -4.531 3.915 1.00 97.38 102 ARG A O 1
ATOM 786 N N . PHE A 1 103 ? 12.439 -2.775 5.291 1.00 98.38 103 PHE A N 1
ATOM 787 C CA . PHE A 1 103 ? 12.206 -1.747 4.282 1.00 98.38 103 PHE A CA 1
ATOM 788 C C . PHE A 1 103 ? 13.505 -0.979 4.020 1.00 98.38 103 PHE A C 1
ATOM 790 O O . PHE A 1 103 ? 13.891 -0.085 4.764 1.00 98.38 103 PHE A O 1
ATOM 797 N N . ASP A 1 104 ? 14.211 -1.381 2.967 1.00 98.25 104 ASP A N 1
ATOM 798 C CA . ASP A 1 104 ? 15.474 -0.786 2.538 1.00 98.25 104 ASP A CA 1
ATOM 799 C C . ASP A 1 104 ? 15.248 0.652 2.055 1.00 98.25 104 ASP A C 1
ATOM 801 O O . ASP A 1 104 ? 14.558 0.854 1.052 1.00 98.25 104 ASP A O 1
ATOM 805 N N . GLY A 1 105 ? 15.826 1.620 2.771 1.00 97.50 105 GLY A N 1
ATOM 806 C CA . GLY A 1 105 ? 15.687 3.057 2.510 1.00 97.50 105 GLY A CA 1
ATOM 807 C C . GLY A 1 105 ? 14.603 3.770 3.325 1.00 97.50 105 GLY A C 1
ATOM 808 O O . GLY A 1 105 ? 14.413 4.961 3.123 1.00 97.50 105 GLY A O 1
ATOM 809 N N . ALA A 1 106 ? 13.897 3.085 4.236 1.00 96.56 106 ALA A N 1
ATOM 810 C CA . ALA A 1 106 ? 12.827 3.706 5.026 1.00 96.56 106 ALA A CA 1
ATOM 811 C C . ALA A 1 106 ? 13.315 4.853 5.919 1.00 96.56 106 ALA A C 1
ATOM 813 O O . ALA A 1 106 ? 12.702 5.915 5.915 1.00 96.56 106 ALA A O 1
ATOM 814 N N . ASP A 1 107 ? 14.427 4.659 6.632 1.00 94.00 107 ASP A N 1
ATOM 815 C CA . ASP A 1 107 ? 14.935 5.634 7.608 1.00 94.00 107 ASP A CA 1
ATOM 816 C C . ASP A 1 107 ? 15.343 6.973 6.968 1.00 94.00 107 ASP A C 1
ATOM 818 O O . ASP A 1 107 ? 15.267 8.016 7.616 1.00 94.00 107 ASP A O 1
ATOM 822 N N . ASP A 1 108 ? 15.738 6.943 5.692 1.00 96.31 108 ASP A N 1
ATOM 823 C CA . ASP A 1 108 ? 16.185 8.113 4.929 1.00 96.31 108 ASP A CA 1
ATOM 824 C C . ASP A 1 108 ? 15.087 8.698 4.023 1.00 96.31 108 ASP A C 1
ATOM 826 O O . ASP A 1 108 ? 15.273 9.772 3.447 1.00 96.31 108 ASP A O 1
ATOM 830 N N . ALA A 1 109 ? 13.959 7.999 3.858 1.00 97.88 109 ALA A N 1
ATOM 831 C CA . ALA A 1 109 ? 12.891 8.417 2.960 1.00 97.88 109 ALA A CA 1
ATOM 832 C C . ALA A 1 109 ? 12.118 9.620 3.514 1.00 97.88 109 ALA A C 1
ATOM 834 O O . ALA A 1 109 ? 11.876 9.749 4.715 1.00 97.88 109 ALA A O 1
ATOM 835 N N . LEU A 1 110 ? 11.639 10.470 2.613 1.00 98.31 110 LEU A N 1
ATOM 836 C CA . LEU A 1 110 ? 10.717 11.554 2.921 1.00 98.31 110 LEU A CA 1
ATOM 837 C C . LEU A 1 110 ? 9.319 11.235 2.381 1.00 98.31 110 LEU A C 1
ATOM 839 O O . LEU A 1 110 ? 9.193 10.640 1.305 1.00 98.31 110 LEU A O 1
ATOM 843 N N . PRO A 1 111 ? 8.243 11.648 3.075 1.00 98.56 111 PRO A N 1
ATOM 844 C CA . PRO A 1 111 ? 6.898 11.581 2.522 1.00 98.56 111 PRO A CA 1
ATOM 845 C C . PRO A 1 111 ? 6.819 12.259 1.158 1.00 98.56 111 PRO A C 1
ATOM 847 O O . PRO A 1 111 ? 7.308 13.375 0.974 1.00 98.56 111 PRO A O 1
ATOM 850 N N . GLY A 1 112 ? 6.165 11.592 0.210 1.00 98.31 112 GLY A N 1
ATOM 851 C CA . GLY A 1 112 ? 5.941 12.136 -1.122 1.00 98.31 112 GLY A CA 1
ATOM 852 C C . GLY A 1 112 ? 5.154 13.456 -1.067 1.00 98.31 112 GLY A C 1
ATOM 853 O O . GLY A 1 112 ? 4.364 13.672 -0.136 1.00 98.31 112 GLY A O 1
ATOM 854 N N . PRO A 1 113 ? 5.319 14.345 -2.064 1.00 98.31 113 PRO A N 1
ATOM 855 C CA . PRO A 1 113 ? 4.570 15.595 -2.137 1.00 98.31 113 PRO A CA 1
ATOM 856 C C . PRO A 1 113 ? 3.058 15.384 -1.958 1.00 98.31 113 PRO A C 1
ATOM 858 O O . PRO A 1 113 ? 2.430 14.611 -2.681 1.00 98.31 113 PRO A O 1
ATOM 861 N N . GLY A 1 114 ? 2.472 16.071 -0.974 1.00 98.12 114 GLY A N 1
ATOM 862 C CA . GLY A 1 114 ? 1.037 16.016 -0.671 1.00 98.12 114 GLY A CA 1
ATOM 863 C C . GLY A 1 114 ? 0.568 14.803 0.145 1.00 98.12 114 GLY A C 1
ATOM 864 O O . GLY A 1 114 ? -0.602 14.774 0.518 1.00 98.12 114 GLY A O 1
ATOM 865 N N . VAL A 1 115 ? 1.429 13.828 0.470 1.00 98.62 115 VAL A N 1
ATOM 866 C CA . VAL A 1 115 ? 1.030 12.618 1.225 1.00 98.62 115 VAL A CA 1
ATOM 867 C C . VAL A 1 115 ? 0.543 12.967 2.632 1.00 98.62 115 VAL A C 1
ATOM 869 O O . VAL A 1 115 ? -0.573 12.609 3.007 1.00 98.62 115 VAL A O 1
ATOM 872 N N . LEU A 1 116 ? 1.349 13.699 3.409 1.00 98.69 116 LEU A N 1
ATOM 873 C CA . LEU A 1 116 ? 0.969 14.076 4.776 1.00 98.69 116 LEU A CA 1
ATOM 874 C C . LEU A 1 116 ? -0.230 15.027 4.797 1.00 98.69 116 LEU A C 1
ATOM 876 O O . LEU A 1 116 ? -1.118 14.873 5.631 1.00 98.69 116 LEU A O 1
ATOM 880 N N . GLU A 1 117 ? -0.286 15.986 3.870 1.00 98.50 117 GLU A N 1
ATOM 881 C CA . GLU A 1 117 ? -1.434 16.886 3.722 1.00 98.50 117 GLU A CA 1
ATOM 882 C C . GLU A 1 117 ? -2.717 16.094 3.443 1.00 98.50 117 GLU A C 1
ATOM 884 O O . GLU A 1 117 ? -3.723 16.305 4.116 1.00 98.50 117 GLU A O 1
ATOM 889 N N . ALA A 1 118 ? -2.679 15.134 2.512 1.00 98.44 118 ALA A N 1
ATOM 890 C CA . ALA A 1 118 ? -3.833 14.302 2.189 1.00 98.44 118 ALA A CA 1
ATOM 891 C C . ALA A 1 118 ? -4.333 13.511 3.404 1.00 98.44 118 ALA A C 1
ATOM 893 O O . ALA A 1 118 ? -5.535 13.467 3.631 1.00 98.44 118 ALA A O 1
ATOM 894 N N . ILE A 1 119 ? -3.438 12.933 4.211 1.00 98.56 119 ILE A N 1
ATOM 895 C CA . ILE A 1 119 ? -3.826 12.182 5.417 1.00 98.56 119 ILE A CA 1
ATOM 896 C C . ILE A 1 119 ? -4.401 13.118 6.487 1.00 98.56 119 ILE A C 1
ATOM 898 O O . ILE A 1 119 ? -5.456 12.851 7.057 1.00 98.56 119 ILE A O 1
ATOM 902 N N . THR A 1 120 ? -3.712 14.224 6.767 1.00 98.25 120 THR A N 1
ATOM 903 C CA . THR A 1 120 ? -4.062 15.127 7.876 1.00 98.25 120 THR A CA 1
ATOM 904 C C . THR A 1 120 ? -5.326 15.942 7.621 1.00 98.25 120 THR A C 1
ATOM 906 O O . THR A 1 120 ? -6.013 16.297 8.577 1.00 98.25 120 THR A O 1
ATOM 909 N N . THR A 1 121 ? -5.650 16.221 6.357 1.00 97.81 121 THR A N 1
ATOM 910 C CA . THR A 1 121 ? -6.833 17.008 5.968 1.00 97.81 121 THR A CA 1
ATOM 911 C C . THR A 1 121 ? -8.021 16.159 5.523 1.00 97.81 121 THR A C 1
ATOM 913 O O . THR A 1 121 ? -9.112 16.699 5.353 1.00 97.81 121 THR A O 1
ATOM 916 N N . ALA A 1 122 ? -7.843 14.846 5.342 1.00 97.75 122 ALA A N 1
ATOM 917 C CA . ALA A 1 122 ? -8.924 13.962 4.924 1.00 97.75 122 ALA A CA 1
ATOM 918 C C . ALA A 1 122 ? -10.042 13.898 5.966 1.00 97.75 122 ALA A C 1
ATOM 920 O O . ALA A 1 122 ? -9.780 13.747 7.158 1.00 97.75 122 ALA A O 1
ATOM 921 N N . GLU A 1 123 ? -11.292 13.914 5.505 1.00 96.81 123 GLU A N 1
ATOM 922 C CA . GLU A 1 123 ? -12.470 13.662 6.346 1.00 96.81 123 GLU A CA 1
ATOM 923 C C . GLU A 1 123 ? -12.434 12.250 6.950 1.00 96.81 123 GLU A C 1
ATOM 925 O O . GLU A 1 123 ? -12.765 12.072 8.118 1.00 96.81 123 GLU A O 1
ATOM 930 N N . ALA A 1 124 ? -11.941 11.276 6.181 1.00 97.75 124 ALA A N 1
ATOM 931 C CA . ALA A 1 124 ? -11.793 9.882 6.576 1.00 97.75 124 ALA A CA 1
ATOM 932 C C . ALA A 1 124 ? -10.493 9.281 6.023 1.00 97.75 124 ALA A C 1
ATOM 934 O O . ALA A 1 124 ? -10.105 9.562 4.887 1.00 97.75 124 ALA A O 1
ATOM 935 N N . VAL A 1 125 ? -9.855 8.397 6.795 1.00 98.44 125 VAL A N 1
ATOM 936 C CA . VAL A 1 125 ? -8.703 7.599 6.343 1.00 98.44 125 VAL A CA 1
ATOM 937 C C . VAL A 1 125 ? -9.109 6.130 6.266 1.00 98.44 125 VAL A C 1
ATOM 939 O O . VAL A 1 125 ? -9.519 5.544 7.262 1.00 98.44 125 VAL A O 1
ATOM 942 N N . VAL A 1 126 ? -8.978 5.516 5.088 1.00 98.50 126 VAL A N 1
ATOM 943 C CA . VAL A 1 126 ? -9.324 4.102 4.880 1.00 98.50 126 VAL A CA 1
ATOM 944 C C . VAL A 1 126 ? -8.063 3.285 4.614 1.00 98.50 126 VAL A C 1
ATOM 946 O O . VAL A 1 126 ? -7.374 3.507 3.618 1.00 98.50 126 VAL A O 1
ATOM 949 N N . ILE A 1 127 ? -7.787 2.298 5.468 1.00 98.56 127 ILE A N 1
ATOM 950 C CA . ILE A 1 127 ? -6.802 1.248 5.191 1.00 98.56 127 ILE A CA 1
ATOM 951 C C . ILE A 1 127 ? -7.513 0.125 4.428 1.00 98.56 127 ILE A C 1
ATOM 953 O O . ILE A 1 127 ? -8.326 -0.616 4.980 1.00 98.56 127 ILE A O 1
ATOM 957 N N . ALA A 1 128 ? -7.219 0.025 3.131 1.00 97.25 128 ALA A N 1
ATOM 958 C CA . ALA A 1 128 ? -7.782 -0.986 2.237 1.00 97.25 128 ALA A CA 1
ATOM 959 C C . ALA A 1 128 ? -7.377 -2.422 2.651 1.00 97.25 128 ALA A C 1
ATOM 961 O O . ALA A 1 128 ? -6.322 -2.589 3.270 1.00 97.25 128 ALA A O 1
ATOM 962 N N . PRO A 1 129 ? -8.132 -3.468 2.244 1.00 96.69 129 PRO A N 1
ATOM 963 C CA . PRO A 1 129 ? -7.878 -4.865 2.620 1.00 96.69 129 PRO A CA 1
ATOM 964 C C . PRO A 1 129 ? -6.692 -5.463 1.842 1.00 96.69 129 PRO A C 1
ATOM 966 O O . PRO A 1 129 ? -6.833 -6.372 1.026 1.00 96.69 129 PRO A O 1
ATOM 969 N N . SER A 1 130 ? -5.504 -4.906 2.064 1.00 95.94 130 SER A N 1
ATOM 970 C CA . SER A 1 130 ? -4.228 -5.342 1.488 1.00 95.94 130 SER A CA 1
ATOM 971 C C . SER A 1 130 ? -3.368 -6.043 2.536 1.00 95.94 130 SER A C 1
ATOM 973 O O . SER A 1 130 ? -3.658 -5.989 3.727 1.00 95.94 130 SER A O 1
ATOM 975 N N . ASN A 1 131 ? -2.278 -6.690 2.111 1.00 96.44 131 ASN A N 1
ATOM 976 C CA . ASN A 1 131 ? -1.378 -7.368 3.040 1.00 96.44 131 ASN A CA 1
ATOM 977 C C . ASN A 1 131 ? -0.788 -6.361 4.061 1.00 96.44 131 ASN A C 1
ATOM 979 O O . ASN A 1 131 ? -0.105 -5.413 3.645 1.00 96.44 131 ASN A O 1
ATOM 983 N N . PRO A 1 132 ? -0.986 -6.566 5.379 1.00 97.12 132 PRO A N 1
ATOM 984 C CA . PRO A 1 132 ? -0.522 -5.622 6.389 1.00 97.12 132 PRO A CA 1
ATOM 985 C C . PRO A 1 132 ? 0.994 -5.428 6.388 1.00 97.12 132 PRO A C 1
ATOM 987 O O . PRO A 1 132 ? 1.459 -4.314 6.607 1.00 97.12 132 PRO A O 1
ATOM 990 N N . LEU A 1 133 ? 1.757 -6.483 6.092 1.00 96.94 133 LEU A N 1
ATOM 991 C CA . LEU A 1 133 ? 3.209 -6.539 6.275 1.00 96.94 133 LEU A CA 1
ATOM 992 C C . LEU A 1 133 ? 4.010 -6.062 5.059 1.00 96.94 133 LEU A C 1
ATOM 994 O O . LEU A 1 133 ? 5.121 -5.566 5.211 1.00 96.94 133 LEU A O 1
ATOM 998 N N . VAL A 1 134 ? 3.473 -6.216 3.848 1.00 96.38 134 VAL A N 1
ATOM 999 C CA . VAL A 1 134 ? 4.211 -5.901 2.604 1.00 96.38 134 VAL A CA 1
ATOM 1000 C C . VAL A 1 134 ? 3.468 -4.971 1.652 1.00 96.38 134 VAL A C 1
ATOM 1002 O O . VAL A 1 134 ? 4.030 -4.570 0.639 1.00 96.38 134 VAL A O 1
ATOM 1005 N N . SER A 1 135 ? 2.221 -4.606 1.956 1.00 96.94 135 SER A N 1
ATOM 1006 C CA . SER A 1 135 ? 1.482 -3.591 1.194 1.00 96.94 135 SER A CA 1
ATOM 1007 C C . SER A 1 135 ? 1.263 -2.326 2.016 1.00 96.94 135 SER A C 1
ATOM 1009 O O . SER A 1 135 ? 1.584 -1.241 1.544 1.00 96.94 135 SER A O 1
ATOM 1011 N N . ILE A 1 136 ? 0.773 -2.455 3.254 1.00 98.25 136 ILE A N 1
ATOM 1012 C CA . ILE A 1 136 ? 0.494 -1.299 4.120 1.00 98.25 136 ILE A CA 1
ATOM 1013 C C . ILE A 1 136 ? 1.737 -0.863 4.906 1.00 98.25 136 ILE A C 1
ATOM 1015 O O . ILE A 1 136 ? 2.077 0.318 4.904 1.00 98.25 136 ILE A O 1
ATOM 1019 N N . ALA A 1 137 ? 2.458 -1.795 5.535 1.00 98.12 137 ALA A N 1
ATOM 1020 C CA . ALA A 1 137 ? 3.627 -1.461 6.349 1.00 98.12 137 ALA A CA 1
ATOM 1021 C C . ALA A 1 137 ? 4.737 -0.678 5.616 1.00 98.12 137 ALA A C 1
ATOM 1023 O O . ALA A 1 137 ? 5.245 0.255 6.231 1.00 98.12 137 ALA A O 1
ATOM 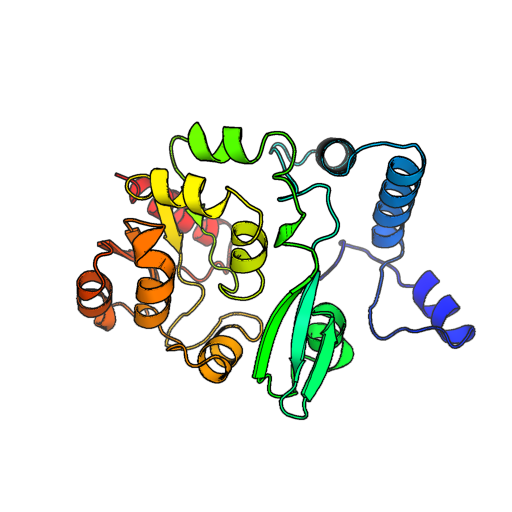1024 N N . PRO A 1 138 ? 5.083 -0.931 4.332 1.00 98.38 138 PRO A N 1
ATOM 1025 C CA . PRO A 1 138 ? 6.047 -0.082 3.626 1.00 98.38 138 PRO A CA 1
ATOM 1026 C C . PRO A 1 138 ? 5.613 1.387 3.546 1.00 98.38 138 PRO A C 1
ATOM 1028 O O . PRO A 1 138 ? 6.446 2.277 3.654 1.00 98.38 138 PRO A O 1
ATOM 1031 N N . ILE A 1 139 ? 4.313 1.658 3.395 1.00 98.56 139 ILE A N 1
ATOM 1032 C CA . ILE A 1 139 ? 3.780 3.029 3.364 1.00 98.56 139 ILE A CA 1
ATOM 1033 C C . ILE A 1 139 ? 3.941 3.678 4.743 1.00 98.56 139 ILE A C 1
ATOM 1035 O O . ILE A 1 139 ? 4.404 4.809 4.847 1.00 98.56 139 ILE A O 1
ATOM 1039 N N . LEU A 1 140 ? 3.599 2.942 5.805 1.00 98.56 140 LEU A N 1
ATOM 1040 C CA . LEU A 1 140 ? 3.724 3.405 7.191 1.00 98.56 140 LEU A CA 1
ATOM 1041 C C . LEU A 1 140 ? 5.182 3.554 7.650 1.00 98.56 140 LEU A C 1
ATOM 1043 O O . LEU A 1 140 ? 5.441 4.301 8.589 1.00 98.56 140 LEU A O 1
ATOM 1047 N N . ALA A 1 141 ? 6.115 2.846 7.011 1.00 98.31 141 ALA A N 1
ATOM 1048 C CA . ALA A 1 141 ? 7.541 2.924 7.303 1.00 98.31 141 ALA A CA 1
ATOM 1049 C C . ALA A 1 141 ? 8.175 4.240 6.833 1.00 98.31 141 ALA A C 1
ATOM 1051 O O . ALA A 1 141 ? 9.255 4.577 7.304 1.00 98.31 141 ALA A O 1
ATOM 1052 N N . VAL A 1 142 ? 7.517 4.990 5.940 1.00 98.56 142 VAL A N 1
ATOM 1053 C CA . VAL A 1 142 ? 7.970 6.333 5.564 1.00 98.56 142 VAL A CA 1
ATOM 1054 C C . VAL A 1 142 ? 7.800 7.276 6.771 1.00 98.56 142 VAL A C 1
ATOM 1056 O O . VAL A 1 142 ? 6.679 7.407 7.283 1.00 98.56 142 VAL A O 1
ATOM 1059 N N . PRO A 1 143 ? 8.872 7.948 7.234 1.00 98.31 143 PRO A N 1
ATOM 1060 C CA . PRO A 1 143 ? 8.850 8.810 8.411 1.00 98.31 143 PRO A CA 1
ATOM 1061 C C . PRO A 1 143 ? 7.686 9.808 8.427 1.00 98.31 143 PRO A C 1
ATOM 1063 O O . PRO A 1 143 ? 7.446 10.539 7.469 1.00 98.31 143 PRO A O 1
ATOM 1066 N N . GLY A 1 144 ? 6.945 9.840 9.537 1.00 98.06 144 GLY A N 1
ATOM 1067 C CA . GLY A 1 144 ? 5.793 10.723 9.744 1.00 98.06 144 GLY A CA 1
ATOM 1068 C C . GLY A 1 144 ? 4.459 10.218 9.178 1.00 98.06 144 GLY A C 1
ATOM 1069 O O . GLY A 1 144 ? 3.413 10.682 9.628 1.00 98.06 144 GLY A O 1
ATOM 1070 N N . VAL A 1 145 ? 4.445 9.240 8.260 1.00 98.56 145 VAL A N 1
ATOM 1071 C CA . VAL A 1 145 ? 3.186 8.713 7.694 1.00 98.56 145 VAL A CA 1
ATOM 1072 C C . VAL A 1 145 ? 2.386 7.945 8.744 1.00 98.56 145 VAL A C 1
ATOM 1074 O O . VAL A 1 145 ? 1.191 8.194 8.905 1.00 98.56 145 VAL A O 1
ATOM 1077 N N . ARG A 1 146 ? 3.034 7.053 9.507 1.00 98.56 146 ARG A N 1
ATOM 1078 C CA . ARG A 1 146 ? 2.374 6.315 10.597 1.00 98.56 146 ARG A CA 1
ATOM 1079 C C . ARG A 1 146 ? 1.771 7.252 11.640 1.00 98.56 146 ARG A C 1
ATOM 1081 O O . ARG A 1 146 ? 0.619 7.065 12.019 1.00 98.56 146 ARG A O 1
ATOM 1088 N N . ASP A 1 147 ? 2.528 8.261 12.059 1.00 98.56 147 ASP A N 1
ATOM 1089 C CA . ASP A 1 147 ? 2.090 9.223 13.072 1.00 98.56 147 ASP A CA 1
ATOM 1090 C C . ASP A 1 147 ? 0.909 10.062 12.573 1.00 98.56 147 ASP A C 1
ATOM 1092 O O . ASP A 1 147 ? -0.039 10.297 13.319 1.00 98.56 147 ASP A O 1
ATOM 1096 N N . ALA A 1 148 ? 0.916 10.456 11.295 1.00 98.62 148 ALA A N 1
ATOM 1097 C CA . ALA A 1 148 ? -0.200 11.168 10.681 1.00 98.62 148 ALA A CA 1
ATOM 1098 C C . ALA A 1 148 ? -1.483 10.322 10.650 1.00 98.62 148 ALA A C 1
ATOM 1100 O O . ALA A 1 148 ? -2.559 10.842 10.941 1.00 98.62 148 ALA A O 1
ATOM 1101 N N . VAL A 1 149 ? -1.382 9.022 10.342 1.00 98.50 149 VAL A N 1
ATOM 1102 C CA . VAL A 1 149 ? -2.532 8.101 10.390 1.00 98.50 149 VAL A CA 1
ATOM 1103 C C . VAL A 1 149 ? -3.007 7.903 11.832 1.00 98.50 149 VAL A C 1
ATOM 1105 O O . VAL A 1 149 ? -4.196 8.049 12.100 1.00 98.50 149 VAL A O 1
ATOM 1108 N N . ALA A 1 150 ? -2.094 7.652 12.774 1.00 98.56 150 ALA A N 1
ATOM 1109 C CA . ALA A 1 150 ? -2.421 7.468 14.189 1.00 98.56 150 ALA A CA 1
ATOM 1110 C C . ALA A 1 150 ? -3.101 8.708 14.801 1.00 98.56 150 ALA A C 1
ATOM 1112 O O . ALA A 1 150 ? -4.069 8.588 15.548 1.00 98.56 150 ALA A O 1
ATOM 1113 N N . ALA A 1 151 ? -2.671 9.917 14.431 1.00 98.44 151 ALA A N 1
ATOM 1114 C CA . ALA A 1 151 ? -3.316 11.162 14.853 1.00 98.44 151 ALA A CA 1
ATOM 1115 C C . ALA A 1 151 ? -4.759 11.314 14.326 1.00 98.44 151 ALA A C 1
ATOM 1117 O O . ALA A 1 151 ? -5.536 12.105 14.861 1.00 98.44 151 ALA A O 1
ATOM 1118 N N . ARG A 1 152 ? -5.126 10.558 13.284 1.00 97.94 152 ARG A N 1
ATOM 1119 C CA . ARG A 1 152 ? -6.467 10.507 12.686 1.00 97.94 152 ARG A CA 1
ATOM 1120 C C . ARG A 1 152 ? -7.243 9.248 13.079 1.00 97.94 152 ARG A C 1
ATOM 1122 O O . ARG A 1 152 ? -8.301 9.025 12.495 1.00 97.94 152 ARG A O 1
ATOM 1129 N N . ARG A 1 153 ? -6.772 8.467 14.064 1.00 97.88 153 ARG A N 1
ATOM 1130 C CA . ARG A 1 153 ? -7.342 7.170 14.479 1.00 97.88 153 ARG A CA 1
ATOM 1131 C C . ARG A 1 153 ? -8.867 7.159 14.572 1.00 97.88 153 ARG A C 1
ATOM 1133 O O . ARG A 1 153 ? -9.498 6.269 14.018 1.00 97.88 153 ARG A O 1
ATOM 1140 N N . GLU A 1 154 ? -9.453 8.153 15.238 1.00 97.44 154 GLU A N 1
ATOM 1141 C CA . GLU A 1 154 ? -10.909 8.236 15.450 1.00 97.44 154 GLU A CA 1
ATOM 1142 C C . GLU A 1 154 ? -11.703 8.408 14.144 1.00 97.44 154 GLU A C 1
ATOM 1144 O O . GLU A 1 154 ? -12.838 7.958 14.038 1.00 97.44 154 GLU A O 1
ATOM 1149 N N . SER A 1 155 ? -11.072 8.993 13.125 1.00 97.31 155 SER A N 1
ATOM 1150 C CA . SER A 1 155 ? -11.599 9.150 11.763 1.00 97.31 155 SER A CA 1
ATOM 1151 C C . SER A 1 155 ? -11.005 8.140 10.765 1.00 97.31 155 SER A C 1
ATOM 1153 O O . SER A 1 155 ? -11.086 8.332 9.549 1.00 97.31 155 SER A O 1
ATOM 1155 N N . ALA A 1 156 ? -10.346 7.090 11.261 1.00 98.38 156 ALA A N 1
ATOM 1156 C CA . ALA A 1 156 ? -9.692 6.080 10.446 1.00 98.38 156 ALA A CA 1
ATOM 1157 C C . ALA A 1 156 ? -10.355 4.709 10.622 1.00 98.38 156 ALA A C 1
ATOM 1159 O O . ALA A 1 156 ? -10.687 4.284 11.732 1.00 98.38 156 ALA A O 1
ATOM 1160 N N . VAL A 1 157 ? -10.515 4.002 9.506 1.00 98.69 157 VAL A N 1
ATOM 1161 C CA . VAL A 1 157 ? -11.141 2.681 9.423 1.00 98.69 157 VAL A CA 1
ATOM 1162 C C . VAL A 1 157 ? -10.273 1.749 8.584 1.00 98.69 157 VAL A C 1
ATOM 1164 O O . VAL A 1 157 ? -9.677 2.163 7.590 1.00 98.69 157 VAL A O 1
ATOM 1167 N N . ALA A 1 158 ? -10.193 0.481 8.972 1.00 98.56 158 ALA A N 1
ATOM 1168 C CA . ALA A 1 158 ? -9.555 -0.559 8.172 1.00 98.56 158 ALA A CA 1
ATOM 1169 C C . ALA A 1 158 ? -10.583 -1.588 7.703 1.00 98.56 158 ALA A C 1
ATOM 1171 O O . ALA A 1 158 ? -11.565 -1.847 8.395 1.00 98.56 158 ALA A O 1
ATOM 1172 N N . VAL A 1 159 ? -10.327 -2.219 6.560 1.00 98.56 159 VAL A N 1
ATOM 1173 C CA . VAL A 1 159 ? -11.016 -3.448 6.146 1.00 98.56 159 VAL A CA 1
ATOM 1174 C C . VAL A 1 159 ? -10.039 -4.608 6.291 1.00 98.56 159 VAL A C 1
ATOM 1176 O O . VAL A 1 159 ? -8.916 -4.532 5.790 1.00 98.56 159 VAL A O 1
ATOM 1179 N N . SER A 1 160 ? -10.446 -5.678 6.973 1.00 98.06 160 SER A N 1
ATOM 1180 C CA . SER A 1 160 ? -9.593 -6.854 7.146 1.00 98.06 160 SER A CA 1
ATOM 1181 C C . SER A 1 160 ? -9.244 -7.495 5.791 1.00 98.06 160 SER A C 1
ATOM 1183 O O . SER A 1 160 ? -10.137 -7.719 4.972 1.00 98.06 160 SER A O 1
ATOM 1185 N N . PRO A 1 161 ? -7.966 -7.837 5.536 1.00 96.44 161 PRO A N 1
ATOM 1186 C CA . PRO A 1 161 ? -7.565 -8.652 4.388 1.00 96.44 161 PRO A CA 1
ATOM 1187 C C . PRO A 1 161 ? -7.758 -10.163 4.617 1.00 96.44 161 PRO A C 1
ATOM 1189 O O . PRO A 1 161 ? -7.572 -10.946 3.681 1.00 96.44 161 PRO A O 1
ATOM 1192 N N . ILE A 1 162 ? -8.079 -10.572 5.851 1.00 97.25 162 ILE A N 1
ATOM 1193 C CA . ILE A 1 162 ? -8.302 -11.963 6.260 1.00 97.25 162 ILE A CA 1
ATOM 1194 C C . ILE A 1 162 ? -9.802 -12.227 6.365 1.00 97.25 162 ILE A C 1
ATOM 1196 O O . ILE A 1 162 ? -10.519 -11.428 6.969 1.00 97.25 162 ILE A O 1
ATOM 1200 N N . VAL A 1 163 ? -10.233 -13.351 5.787 1.00 97.00 163 VAL A N 1
ATOM 1201 C CA . VAL A 1 163 ? -11.609 -13.856 5.788 1.00 97.00 163 VAL A CA 1
ATOM 1202 C C . VAL A 1 163 ? -11.583 -15.336 6.171 1.00 97.00 163 VAL A C 1
ATOM 1204 O O . VAL A 1 163 ? -10.970 -16.140 5.466 1.00 97.00 163 VAL A O 1
ATOM 1207 N N . GLY A 1 164 ? -12.219 -15.713 7.281 1.00 94.62 164 GLY A N 1
ATOM 1208 C CA . GLY A 1 164 ? -12.258 -17.101 7.758 1.00 94.62 164 GLY A CA 1
ATOM 1209 C C . GLY A 1 164 ? -10.876 -17.689 8.064 1.00 94.62 164 GLY A C 1
ATOM 1210 O O . GLY A 1 164 ? -10.631 -18.866 7.805 1.00 94.62 164 GLY A O 1
ATOM 1211 N N . GLY A 1 165 ? -9.949 -16.855 8.543 1.00 91.69 165 GLY A N 1
ATOM 1212 C CA . GLY A 1 165 ? -8.567 -17.240 8.860 1.00 91.69 165 GLY A CA 1
ATOM 1213 C C . GLY A 1 165 ? -7.585 -17.269 7.678 1.00 91.69 165 GLY A C 1
ATOM 1214 O O . GLY A 1 165 ? -6.398 -17.529 7.883 1.00 91.69 165 GLY A O 1
ATOM 1215 N N . SER A 1 166 ? -8.033 -16.965 6.455 1.00 92.69 166 SER A N 1
ATOM 1216 C CA . SER A 1 166 ? -7.187 -16.978 5.252 1.00 92.69 166 SER A CA 1
ATOM 1217 C C . SER A 1 166 ? -7.249 -15.675 4.458 1.00 92.69 166 SER A C 1
ATOM 1219 O O . SER A 1 166 ? -8.238 -14.943 4.482 1.00 92.69 166 SER A O 1
ATOM 1221 N N . ALA A 1 167 ? -6.190 -15.391 3.700 1.00 90.38 167 ALA A N 1
ATOM 1222 C CA . ALA A 1 167 ? -6.177 -14.284 2.753 1.00 90.38 167 ALA A CA 1
ATOM 1223 C C . ALA A 1 167 ? -6.884 -14.690 1.452 1.00 90.38 167 ALA A C 1
ATOM 1225 O O . ALA A 1 167 ? -6.663 -15.778 0.923 1.00 90.38 167 ALA A O 1
ATOM 1226 N N . LEU A 1 168 ? -7.696 -13.798 0.875 1.00 86.19 168 LEU A N 1
ATOM 1227 C CA . LEU A 1 168 ? -8.379 -14.088 -0.397 1.00 86.19 168 LEU A CA 1
ATOM 1228 C C . LEU A 1 168 ? -7.403 -14.235 -1.575 1.00 86.19 168 LEU A C 1
ATOM 1230 O O . LEU A 1 168 ? -7.685 -14.948 -2.541 1.00 86.19 168 LEU A O 1
ATOM 1234 N N . LYS A 1 169 ? -6.286 -13.499 -1.538 1.00 82.38 169 LYS A N 1
ATOM 1235 C CA . LYS A 1 169 ? -5.239 -13.501 -2.565 1.00 82.38 169 LYS A CA 1
ATOM 1236 C C . LYS A 1 169 ? -3.877 -13.239 -1.935 1.00 82.38 169 LYS A C 1
ATOM 1238 O O . LYS A 1 169 ? -3.732 -12.331 -1.119 1.00 82.38 169 LYS A O 1
ATOM 1243 N N . GLY A 1 170 ? -2.866 -13.942 -2.441 1.00 83.31 170 GLY A N 1
ATOM 1244 C CA . GLY A 1 170 ? -1.482 -13.774 -2.005 1.00 83.31 170 GLY A CA 1
ATOM 1245 C C . GLY A 1 170 ? -1.217 -14.362 -0.614 1.00 83.31 170 GLY A C 1
ATOM 1246 O O . GLY A 1 170 ? -2.113 -14.942 -0.013 1.00 83.31 170 GLY A O 1
ATOM 1247 N N . PRO A 1 171 ? 0.012 -14.217 -0.098 1.00 87.88 171 PRO A N 1
ATOM 1248 C CA . PRO A 1 171 ? 0.499 -14.975 1.050 1.00 87.88 171 PRO A CA 1
ATOM 1249 C C . PRO A 1 171 ? 0.257 -14.259 2.388 1.00 87.88 171 PRO A C 1
ATOM 1251 O O . PRO A 1 171 ? 1.078 -14.379 3.289 1.00 87.88 171 PRO A O 1
ATOM 1254 N N . ALA A 1 172 ? -0.775 -13.417 2.514 1.00 87.00 172 ALA A N 1
ATOM 1255 C CA . ALA A 1 172 ? -0.893 -12.544 3.688 1.00 87.00 172 ALA A CA 1
ATOM 1256 C C . ALA A 1 172 ? -1.116 -13.322 4.990 1.00 87.00 172 ALA A C 1
ATOM 1258 O O . ALA A 1 172 ? -0.441 -13.047 5.974 1.00 87.00 172 ALA A O 1
ATOM 1259 N N . ASP A 1 173 ? -1.986 -14.325 4.969 1.00 87.06 173 ASP A N 1
ATOM 1260 C CA . ASP A 1 173 ? -2.215 -15.261 6.070 1.00 87.06 173 ASP A CA 1
ATOM 1261 C C . ASP A 1 173 ? -0.944 -16.019 6.466 1.00 87.06 173 ASP A C 1
ATOM 1263 O O . ASP A 1 173 ? -0.560 -16.045 7.638 1.00 87.06 173 ASP A O 1
ATOM 1267 N N . ARG A 1 174 ? -0.233 -16.574 5.477 1.00 91.69 174 ARG A N 1
ATOM 1268 C CA . ARG A 1 174 ? 1.000 -17.322 5.733 1.00 91.69 174 ARG A CA 1
ATOM 1269 C C . ARG A 1 174 ? 2.113 -16.430 6.274 1.00 91.69 174 ARG A C 1
ATOM 1271 O O . ARG A 1 174 ? 2.735 -16.790 7.265 1.00 91.69 174 ARG A O 1
ATOM 1278 N N . MET A 1 175 ? 2.325 -15.255 5.679 1.00 91.62 175 MET A N 1
ATOM 1279 C CA . MET A 1 175 ? 3.344 -14.305 6.138 1.00 91.62 175 MET A CA 1
ATOM 1280 C C . MET A 1 175 ? 3.029 -13.761 7.531 1.00 91.62 175 MET A C 1
ATOM 1282 O O . MET A 1 175 ? 3.953 -13.556 8.310 1.00 91.62 175 MET A O 1
ATOM 1286 N N . LEU A 1 176 ? 1.751 -13.542 7.867 1.00 91.25 176 LEU A N 1
ATOM 1287 C CA . LEU A 1 176 ? 1.356 -13.194 9.233 1.00 91.25 176 LEU A CA 1
ATOM 1288 C C . LEU A 1 176 ? 1.798 -14.290 10.206 1.00 91.25 176 LEU A C 1
ATOM 1290 O O . LEU A 1 176 ? 2.525 -13.988 11.149 1.00 91.25 176 LEU A O 1
ATOM 1294 N N . ALA A 1 177 ? 1.444 -15.548 9.933 1.00 91.75 177 ALA A N 1
ATOM 1295 C CA . ALA A 1 177 ? 1.820 -16.676 10.782 1.00 91.75 177 ALA A CA 1
ATOM 1296 C C . ALA A 1 177 ? 3.348 -16.862 10.892 1.00 91.75 177 ALA A C 1
ATOM 1298 O O . ALA A 1 177 ? 3.871 -17.025 11.993 1.00 91.75 177 ALA A O 1
ATOM 1299 N N . GLU A 1 178 ? 4.071 -16.794 9.770 1.00 92.06 178 GLU A N 1
ATOM 1300 C CA . GLU A 1 178 ? 5.538 -16.913 9.706 1.00 92.06 178 GLU A CA 1
ATOM 1301 C C . GLU A 1 178 ? 6.246 -15.799 10.495 1.00 92.06 178 GLU A C 1
ATOM 1303 O O . GLU A 1 178 ? 7.272 -16.042 11.125 1.00 92.06 178 GLU A O 1
ATOM 1308 N N . MET A 1 179 ? 5.660 -14.599 10.536 1.00 93.06 179 MET A N 1
ATOM 1309 C CA . MET A 1 179 ? 6.160 -13.454 11.307 1.00 93.06 179 MET A CA 1
ATOM 1310 C C . MET A 1 179 ? 5.633 -13.412 12.754 1.00 93.06 179 MET A C 1
ATOM 1312 O O . MET A 1 179 ? 5.843 -12.426 13.460 1.00 93.06 179 MET A O 1
ATOM 1316 N N . GLY A 1 180 ? 4.961 -14.472 13.220 1.00 92.81 180 GLY A N 1
ATOM 1317 C CA . GLY A 1 180 ? 4.486 -14.600 14.601 1.00 92.81 180 GLY A CA 1
ATOM 1318 C C . GLY A 1 180 ? 3.196 -13.836 14.915 1.00 92.81 180 GLY A C 1
ATOM 1319 O O . GLY A 1 180 ? 2.874 -13.632 16.086 1.00 92.81 180 GLY A O 1
ATOM 1320 N N . HIS A 1 181 ? 2.453 -13.413 13.893 1.00 93.94 181 HIS A N 1
ATOM 1321 C CA . HIS A 1 181 ? 1.132 -12.810 14.033 1.00 93.94 181 HIS A CA 1
ATOM 1322 C C . HIS A 1 181 ? 0.020 -13.850 13.891 1.00 93.94 181 HIS A C 1
ATOM 1324 O O . HIS A 1 181 ? 0.156 -14.871 13.217 1.00 93.94 181 HIS A O 1
ATOM 1330 N N . GLU A 1 182 ? -1.124 -13.561 14.501 1.00 93.94 182 GLU A N 1
ATOM 1331 C CA . GLU A 1 182 ? -2.330 -14.356 14.307 1.00 93.94 182 GLU A CA 1
ATOM 1332 C C . GLU A 1 182 ? -2.943 -14.048 12.930 1.00 93.94 182 GLU A C 1
ATOM 1334 O O . GLU A 1 182 ? -3.226 -12.891 12.613 1.00 93.94 182 GLU A O 1
ATOM 1339 N N . SER A 1 183 ? -3.157 -15.077 12.104 1.00 94.81 183 SER A N 1
ATOM 1340 C CA . SER A 1 183 ? -3.854 -14.947 10.817 1.00 94.81 183 SER A CA 1
ATOM 1341 C C . SER A 1 183 ? -5.370 -14.986 11.021 1.00 94.81 183 SER A C 1
ATOM 1343 O O . SER A 1 183 ? -6.045 -15.946 10.656 1.00 94.81 183 SER A O 1
ATOM 1345 N N . SER A 1 184 ? -5.908 -13.947 11.652 1.00 97.06 184 SER A N 1
ATOM 1346 C CA . SER A 1 184 ? -7.339 -13.779 11.914 1.00 97.06 184 SER A CA 1
ATOM 1347 C C . SER A 1 184 ? -7.710 -12.297 11.901 1.00 97.06 184 SER A C 1
ATOM 1349 O O . SER A 1 184 ? -6.840 -11.420 11.930 1.00 97.06 184 SER A O 1
ATOM 1351 N N . VAL A 1 185 ? -9.010 -12.000 11.908 1.00 98.19 185 VAL A N 1
ATOM 1352 C CA . VAL A 1 185 ? -9.501 -10.625 12.085 1.00 98.19 185 VAL A CA 1
ATOM 1353 C C . VAL A 1 185 ? -9.077 -10.022 13.432 1.00 98.19 185 VAL A C 1
ATOM 1355 O O . VAL A 1 185 ? -8.816 -8.823 13.504 1.00 98.19 185 VAL A O 1
ATOM 1358 N N . VAL A 1 186 ? -8.908 -10.846 14.473 1.00 98.38 186 VAL A N 1
ATOM 1359 C CA . VAL A 1 186 ? -8.410 -10.425 15.794 1.00 98.38 186 VAL A CA 1
ATOM 1360 C C . VAL A 1 186 ? -6.924 -10.058 15.717 1.00 98.38 186 VAL A C 1
ATOM 1362 O O . VAL A 1 186 ? -6.498 -9.025 16.235 1.00 98.38 186 VAL A O 1
ATOM 1365 N N . GLY A 1 187 ? -6.123 -10.845 14.992 1.00 97.88 187 GLY A N 1
ATOM 1366 C CA . GLY A 1 187 ? -4.725 -10.512 14.712 1.00 97.88 187 GLY A CA 1
ATOM 1367 C C . GLY A 1 187 ? -4.569 -9.200 13.940 1.00 97.88 187 GLY A C 1
ATOM 1368 O O . GLY A 1 187 ? -3.716 -8.375 14.273 1.00 97.88 187 GLY A O 1
ATOM 1369 N N . VAL A 1 188 ? -5.438 -8.959 12.954 1.00 98.12 188 VAL A N 1
ATOM 1370 C CA . VAL A 1 188 ? -5.487 -7.686 12.215 1.00 98.12 188 VAL A CA 1
ATOM 1371 C C . VAL A 1 188 ? -5.893 -6.526 13.130 1.00 98.12 188 VAL A C 1
ATOM 1373 O O . VAL A 1 188 ? -5.266 -5.467 13.077 1.00 98.12 188 VAL A O 1
ATOM 1376 N N . ALA A 1 189 ? -6.879 -6.721 14.011 1.00 98.38 189 ALA A N 1
ATOM 1377 C CA . ALA A 1 189 ? -7.274 -5.722 15.004 1.00 98.38 189 ALA A CA 1
ATOM 1378 C C . ALA A 1 189 ? -6.089 -5.312 15.894 1.00 98.38 189 ALA A C 1
ATOM 1380 O O . ALA A 1 189 ? -5.811 -4.121 16.040 1.00 98.38 189 ALA A O 1
ATOM 1381 N N . ARG A 1 190 ? -5.307 -6.280 16.390 1.00 98.12 190 ARG A N 1
ATOM 1382 C CA . ARG A 1 190 ? -4.077 -6.020 17.163 1.00 98.12 190 ARG A CA 1
ATOM 1383 C C . ARG A 1 190 ? -3.034 -5.220 16.393 1.00 98.12 190 ARG A C 1
ATOM 1385 O O . ARG A 1 190 ? -2.365 -4.379 16.984 1.00 98.12 190 ARG A O 1
ATOM 1392 N N . LEU A 1 191 ? -2.877 -5.473 15.094 1.00 97.62 191 LEU A N 1
ATOM 1393 C CA . LEU A 1 191 ? -1.922 -4.745 14.254 1.00 97.62 191 LEU A CA 1
ATOM 1394 C C . LEU A 1 191 ? -2.327 -3.283 14.039 1.00 97.62 191 LEU A C 1
ATOM 1396 O O . LEU A 1 191 ? -1.460 -2.414 13.935 1.00 97.62 191 LEU A O 1
ATOM 1400 N N . TYR A 1 192 ? -3.630 -3.009 13.958 1.00 98.38 192 TYR A N 1
ATOM 1401 C CA . TYR A 1 192 ? -4.152 -1.698 13.575 1.00 98.38 192 TYR A CA 1
ATOM 1402 C C . TYR A 1 192 ? -4.795 -0.897 14.708 1.00 98.38 192 TYR A C 1
ATOM 1404 O O . TYR A 1 192 ? -5.137 0.260 14.480 1.00 98.38 192 TYR A O 1
ATOM 1412 N N . ARG A 1 193 ? -4.900 -1.431 15.931 1.00 98.00 193 ARG A N 1
ATOM 1413 C CA . ARG A 1 193 ? -5.546 -0.764 17.082 1.00 98.00 193 ARG A CA 1
ATOM 1414 C C . ARG A 1 193 ? -5.050 0.647 17.394 1.00 98.00 193 ARG A C 1
ATOM 1416 O O . ARG A 1 193 ? -5.829 1.450 17.900 1.00 98.00 193 ARG A O 1
ATOM 1423 N N . ASP A 1 194 ? -3.794 0.961 17.078 1.00 98.25 194 ASP A N 1
ATOM 1424 C CA . ASP A 1 194 ? -3.205 2.291 17.294 1.00 98.25 194 ASP A CA 1
ATOM 1425 C C . ASP A 1 194 ? -3.385 3.232 16.085 1.00 98.25 194 ASP A C 1
ATOM 1427 O O . ASP A 1 194 ? -3.047 4.410 16.157 1.00 98.25 194 ASP A O 1
ATOM 1431 N N . LEU A 1 195 ? -3.901 2.720 14.962 1.00 98.50 195 LEU A N 1
ATOM 1432 C CA . LEU A 1 195 ? -4.059 3.434 13.691 1.00 98.50 195 LEU A CA 1
ATOM 1433 C C . LEU A 1 195 ? -5.518 3.689 13.320 1.00 98.50 195 LEU A C 1
ATOM 1435 O O . LEU A 1 195 ? -5.797 4.687 12.666 1.00 98.50 195 LEU A O 1
ATOM 1439 N N . VAL A 1 196 ? -6.433 2.796 13.700 1.00 98.50 196 VAL A N 1
ATOM 1440 C CA . VAL A 1 196 ? -7.859 2.887 13.357 1.00 98.50 196 VAL A CA 1
ATOM 1441 C C . VAL A 1 196 ? -8.732 2.700 14.589 1.00 98.50 196 VAL A C 1
ATOM 1443 O O . VAL A 1 196 ? -8.392 1.933 15.491 1.00 98.50 196 VAL A O 1
ATOM 1446 N N . ALA A 1 197 ? -9.866 3.394 14.622 1.00 98.00 197 ALA A N 1
ATOM 1447 C CA . ALA A 1 197 ? -10.890 3.196 15.642 1.00 98.00 197 ALA A CA 1
ATOM 1448 C C . ALA A 1 197 ? -11.884 2.093 15.262 1.00 98.00 197 ALA A C 1
ATOM 1450 O O . ALA A 1 197 ? -12.490 1.501 16.153 1.00 98.00 197 ALA A O 1
ATOM 1451 N N . THR A 1 198 ? -12.018 1.789 13.967 1.00 98.69 198 THR A N 1
ATOM 1452 C CA . THR A 1 198 ? -12.967 0.796 13.452 1.00 98.69 198 THR A CA 1
ATOM 1453 C C . THR A 1 198 ? -12.279 -0.212 12.529 1.00 98.69 198 THR A C 1
ATOM 1455 O O . THR A 1 198 ? -11.490 0.166 11.659 1.00 98.69 198 THR A O 1
ATOM 1458 N N . LEU A 1 199 ? -12.622 -1.493 12.680 1.00 98.75 199 LEU A N 1
ATOM 1459 C CA . LEU A 1 199 ? -12.256 -2.573 11.766 1.00 98.75 199 LEU A CA 1
ATOM 1460 C C . LEU A 1 199 ? -13.517 -3.181 11.139 1.00 98.75 199 LEU A C 1
ATOM 1462 O O . LEU A 1 199 ? -14.427 -3.625 11.839 1.00 98.75 199 LEU A O 1
ATOM 1466 N N . VAL A 1 200 ? -13.551 -3.219 9.808 1.00 98.75 200 VAL A N 1
ATOM 1467 C CA . VAL A 1 200 ? -14.580 -3.903 9.022 1.00 98.75 200 VAL A CA 1
ATOM 1468 C C . VAL A 1 200 ? -14.129 -5.337 8.745 1.00 98.75 200 VAL A C 1
ATOM 1470 O O . VAL A 1 200 ? -13.037 -5.547 8.210 1.00 98.75 200 VAL A O 1
ATOM 1473 N N . ILE A 1 201 ? -14.969 -6.314 9.082 1.00 98.62 201 ILE A N 1
ATOM 1474 C CA . ILE A 1 201 ? -14.703 -7.748 8.909 1.00 98.62 201 ILE A CA 1
ATOM 1475 C C . ILE A 1 201 ? -15.788 -8.421 8.069 1.00 98.62 201 ILE A C 1
ATOM 1477 O O . ILE A 1 201 ? -16.903 -7.904 7.934 1.00 98.62 201 ILE A O 1
ATOM 1481 N N . ASP A 1 202 ? -15.457 -9.579 7.500 1.00 98.44 202 ASP A N 1
ATOM 1482 C CA . ASP A 1 202 ? -16.412 -10.361 6.723 1.00 98.44 202 ASP A CA 1
ATOM 1483 C C . ASP A 1 202 ? -17.460 -11.040 7.612 1.00 98.44 202 ASP A C 1
ATOM 1485 O O . ASP A 1 202 ? -17.201 -11.373 8.768 1.00 98.44 202 ASP A O 1
ATOM 1489 N N . ARG A 1 203 ? -18.638 -11.326 7.049 1.00 98.06 203 ARG A N 1
ATOM 1490 C CA . ARG A 1 203 ? -19.681 -12.115 7.722 1.00 98.06 203 ARG A CA 1
ATOM 1491 C C . ARG A 1 203 ? -19.220 -13.504 8.143 1.00 98.06 203 ARG A C 1
ATOM 1493 O O . ARG A 1 203 ? -19.795 -14.056 9.076 1.00 98.06 203 ARG A O 1
ATOM 1500 N N . VAL A 1 204 ? -18.235 -14.075 7.451 1.00 97.94 204 VAL A N 1
ATOM 1501 C CA . VAL A 1 204 ? -17.644 -15.367 7.828 1.00 97.94 204 VAL A CA 1
ATOM 1502 C C . VAL A 1 204 ? -17.006 -15.322 9.221 1.00 97.94 204 VAL A C 1
ATOM 1504 O O . VAL A 1 204 ? -17.036 -16.339 9.899 1.00 97.94 204 VAL A O 1
ATOM 1507 N N . ASP A 1 205 ? -16.502 -14.164 9.656 1.00 98.25 205 ASP A N 1
ATOM 1508 C CA . ASP A 1 205 ? -15.813 -13.978 10.941 1.00 98.25 205 ASP A CA 1
ATOM 1509 C C . ASP A 1 205 ? -16.702 -13.277 11.992 1.00 98.25 205 ASP A C 1
ATOM 1511 O O . ASP A 1 205 ? -16.208 -12.718 12.971 1.00 98.25 205 ASP A O 1
ATOM 1515 N N . ALA A 1 206 ? -18.024 -13.246 11.784 1.00 98.31 206 ALA A N 1
ATOM 1516 C CA . ALA A 1 206 ? -18.955 -12.505 12.639 1.00 98.31 206 ALA A CA 1
ATOM 1517 C C . ALA A 1 206 ? -18.951 -12.973 14.106 1.00 98.31 206 ALA A C 1
ATOM 1519 O O . ALA A 1 206 ? -19.243 -12.186 15.003 1.00 98.31 206 ALA A O 1
ATOM 1520 N N . ASP A 1 207 ? -18.632 -14.243 14.351 1.00 98.38 207 ASP A N 1
ATOM 1521 C CA . ASP A 1 207 ? -18.492 -14.831 15.682 1.00 98.38 207 ASP A CA 1
ATOM 1522 C C . ASP A 1 207 ? -17.268 -14.310 16.453 1.00 98.38 207 ASP A C 1
ATOM 1524 O O . ASP A 1 2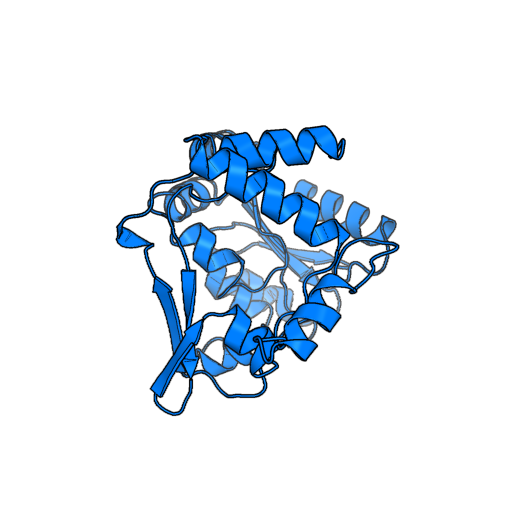07 ? -17.262 -14.374 17.679 1.00 98.38 207 ASP A O 1
ATOM 1528 N N . LEU A 1 208 ? -16.285 -13.720 15.764 1.00 98.44 208 LEU A N 1
ATOM 1529 C CA . LEU A 1 208 ? -15.095 -13.100 16.359 1.00 98.44 208 LEU A CA 1
ATOM 1530 C C . LEU A 1 208 ? -15.276 -11.603 16.663 1.00 98.44 208 LEU A C 1
ATOM 1532 O O . LEU A 1 208 ? -14.327 -10.943 17.091 1.00 98.44 208 LEU A O 1
ATOM 1536 N N . ALA A 1 209 ? -16.467 -11.034 16.439 1.00 98.56 209 ALA A N 1
ATOM 1537 C CA . ALA A 1 209 ? -16.695 -9.598 16.593 1.00 98.56 209 ALA A CA 1
ATOM 1538 C C . ALA A 1 209 ? -16.393 -9.089 18.015 1.00 98.56 209 ALA A C 1
ATOM 1540 O O . ALA A 1 209 ? -15.710 -8.076 18.154 1.00 98.56 209 ALA A O 1
ATOM 1541 N N . ASP A 1 210 ? -16.818 -9.816 19.051 1.00 98.62 210 ASP A N 1
ATOM 1542 C CA . ASP A 1 210 ? -16.563 -9.444 20.451 1.00 98.62 210 ASP A CA 1
ATOM 1543 C C . ASP A 1 210 ? -15.057 -9.471 20.786 1.00 98.62 210 ASP A C 1
ATOM 1545 O O . ASP A 1 210 ? -14.563 -8.635 21.543 1.00 98.62 210 ASP A O 1
ATOM 1549 N N . GLU A 1 211 ? -14.300 -10.406 20.200 1.00 98.56 211 GLU A N 1
ATOM 1550 C CA . GLU A 1 211 ? -12.844 -10.496 20.376 1.00 98.56 211 GLU A CA 1
ATOM 1551 C C . GLU A 1 211 ? -12.115 -9.355 19.661 1.00 98.56 211 GLU A C 1
ATOM 1553 O O . GLU A 1 211 ? -11.164 -8.795 20.204 1.00 98.56 211 GLU A O 1
ATOM 1558 N N . VAL A 1 212 ? -12.588 -8.956 18.475 1.00 98.62 212 VAL A N 1
ATOM 1559 C CA . VAL A 1 212 ? -12.105 -7.753 17.779 1.00 98.62 212 VAL A CA 1
ATOM 1560 C C . VAL A 1 212 ? -12.356 -6.504 18.630 1.00 98.62 212 VAL A C 1
ATOM 1562 O O . VAL A 1 212 ? -11.451 -5.684 18.794 1.00 98.62 212 VAL A O 1
ATOM 1565 N N . GLU A 1 213 ? -13.546 -6.373 19.223 1.00 98.56 213 GLU A N 1
ATOM 1566 C CA . GLU A 1 213 ? -13.872 -5.247 20.107 1.00 98.56 213 GLU A CA 1
ATOM 1567 C C . GLU A 1 213 ? -13.021 -5.222 21.380 1.00 98.56 213 GLU A C 1
ATOM 1569 O O . GLU A 1 213 ? -12.604 -4.147 21.826 1.00 98.56 213 GLU A O 1
ATOM 1574 N N . ALA A 1 214 ? -12.672 -6.391 21.923 1.00 98.50 214 ALA A N 1
ATOM 1575 C CA . ALA A 1 214 ? -11.781 -6.510 23.074 1.00 98.50 214 ALA A CA 1
ATOM 1576 C C . ALA A 1 214 ? -10.355 -5.982 22.808 1.00 98.50 214 ALA A C 1
ATOM 1578 O O . ALA A 1 214 ? -9.669 -5.581 23.752 1.00 98.50 214 ALA A O 1
ATOM 1579 N N . GLU A 1 215 ? -9.918 -5.903 21.545 1.00 98.38 215 GLU A N 1
ATOM 1580 C CA . GLU A 1 215 ? -8.636 -5.291 21.157 1.00 98.38 215 GLU A CA 1
ATOM 1581 C C . GLU A 1 215 ? -8.674 -3.750 21.124 1.00 98.38 215 GLU A C 1
ATOM 1583 O O . GLU A 1 215 ? -7.644 -3.100 20.913 1.00 98.38 215 GLU A O 1
ATOM 1588 N N . GLY A 1 216 ? -9.841 -3.145 21.378 1.00 97.38 216 GLY A N 1
ATOM 1589 C CA . GLY A 1 216 ? -10.022 -1.695 21.464 1.00 97.38 216 GLY A CA 1
ATOM 1590 C C . GLY A 1 216 ? -10.386 -1.021 20.139 1.00 97.38 216 GLY A C 1
ATOM 1591 O O . GLY A 1 216 ? -10.208 0.195 20.005 1.00 97.38 216 GLY A O 1
ATOM 1592 N N . VAL A 1 217 ? -10.885 -1.786 19.165 1.00 97.81 217 VAL A N 1
ATOM 1593 C CA . VAL A 1 217 ? -11.407 -1.277 17.889 1.00 97.81 217 VAL A CA 1
ATOM 1594 C C . VAL A 1 217 ? -12.869 -1.665 17.729 1.00 97.81 217 VAL A C 1
ATOM 1596 O O . VAL A 1 217 ? -13.247 -2.801 17.976 1.00 97.81 217 VAL A O 1
ATOM 1599 N N . ARG A 1 218 ? -13.715 -0.734 17.292 1.00 98.44 218 ARG A N 1
ATOM 1600 C CA . ARG A 1 218 ? -15.110 -1.032 16.962 1.00 98.44 218 ARG A CA 1
ATOM 1601 C C . ARG A 1 218 ? -15.158 -2.045 15.819 1.00 98.44 218 ARG A C 1
ATOM 1603 O O . ARG A 1 218 ? -14.475 -1.856 14.812 1.00 98.44 218 ARG A O 1
ATOM 1610 N N . CYS A 1 219 ? -16.003 -3.064 15.934 1.00 98.62 219 CYS A N 1
ATOM 1611 C CA . CYS A 1 219 ? -16.192 -4.047 14.876 1.00 98.62 219 CYS A CA 1
ATOM 1612 C C . CYS A 1 219 ? -17.402 -3.691 13.996 1.00 98.62 219 CYS A C 1
ATOM 1614 O O . CYS A 1 219 ? -18.473 -3.329 14.488 1.00 98.62 219 CYS A O 1
ATOM 1616 N N . VAL A 1 220 ? -17.247 -3.795 12.675 1.00 98.56 220 VAL A N 1
ATOM 1617 C CA . VAL A 1 220 ? -18.349 -3.693 11.708 1.00 98.56 220 VAL A CA 1
ATOM 1618 C C . VAL A 1 220 ? -18.338 -4.918 10.806 1.00 98.56 220 VAL A C 1
ATOM 1620 O O . VAL A 1 220 ? -17.371 -5.167 10.096 1.00 98.56 220 VAL A O 1
ATOM 1623 N N . VAL A 1 221 ? -19.435 -5.670 10.797 1.00 98.56 221 VAL A N 1
ATOM 1624 C CA . VAL A 1 221 ? -19.554 -6.913 10.024 1.00 98.56 221 VAL A CA 1
ATOM 1625 C C . VAL A 1 221 ? -20.329 -6.660 8.729 1.00 98.56 221 VAL A C 1
ATOM 1627 O O . VAL A 1 221 ? -21.471 -6.195 8.767 1.00 98.56 221 VAL A O 1
ATOM 1630 N N . THR A 1 222 ? -19.744 -6.987 7.574 1.00 97.88 222 THR A N 1
ATOM 1631 C CA . THR A 1 222 ? -20.404 -6.879 6.257 1.00 97.88 222 THR A CA 1
ATOM 1632 C C . THR A 1 222 ? -19.803 -7.853 5.233 1.00 97.88 222 THR A C 1
ATOM 1634 O O . THR A 1 222 ? -18.941 -8.653 5.570 1.00 97.88 222 THR A O 1
ATOM 1637 N N . ASP A 1 223 ? -20.270 -7.836 3.982 1.00 96.88 223 ASP A N 1
ATOM 1638 C CA . ASP A 1 223 ? -19.638 -8.599 2.898 1.00 96.88 223 ASP A CA 1
ATOM 1639 C C . ASP A 1 223 ? -18.368 -7.864 2.426 1.00 96.88 223 ASP A C 1
ATOM 1641 O O . ASP A 1 223 ? -18.450 -6.770 1.866 1.00 96.88 223 ASP A O 1
ATOM 1645 N N . THR A 1 224 ? -17.189 -8.460 2.622 1.00 96.88 224 THR A N 1
ATOM 1646 C CA . THR A 1 224 ? -15.893 -7.842 2.263 1.00 96.88 224 THR A CA 1
ATOM 1647 C C . THR A 1 224 ? -15.265 -8.436 0.996 1.00 96.88 224 THR A C 1
ATOM 1649 O O . THR A 1 224 ? -14.370 -7.845 0.384 1.00 96.88 224 THR A O 1
ATOM 1652 N N . VAL A 1 225 ? -15.762 -9.588 0.533 1.00 96.06 225 VAL A N 1
ATOM 1653 C CA . VAL A 1 225 ? -15.273 -10.254 -0.684 1.00 96.06 225 VAL A CA 1
ATOM 1654 C C . VAL A 1 225 ? -15.785 -9.550 -1.954 1.00 96.06 225 VAL A C 1
ATOM 1656 O O . VAL A 1 225 ? -16.860 -9.861 -2.475 1.00 96.06 225 VAL A O 1
ATOM 1659 N N . MET A 1 226 ? -14.967 -8.651 -2.512 1.00 94.12 226 MET A N 1
ATOM 1660 C CA . MET A 1 226 ? -15.246 -7.835 -3.711 1.00 94.12 226 MET A CA 1
ATOM 1661 C C . MET A 1 226 ? -15.287 -8.640 -5.030 1.00 94.12 226 MET A C 1
ATOM 1663 O O . MET A 1 226 ? -14.426 -8.503 -5.901 1.00 94.12 226 MET A O 1
ATOM 1667 N N . ARG A 1 227 ? -16.287 -9.516 -5.192 1.00 92.69 227 ARG A N 1
ATOM 1668 C CA . ARG A 1 227 ? -16.490 -10.332 -6.410 1.00 92.69 227 ARG A CA 1
ATOM 1669 C C . ARG A 1 227 ? -17.072 -9.546 -7.583 1.00 92.69 227 ARG A C 1
ATOM 1671 O O . ARG A 1 227 ? -16.877 -9.945 -8.729 1.00 92.69 227 ARG A O 1
ATOM 1678 N N . THR A 1 228 ? -17.791 -8.466 -7.296 1.00 95.44 228 THR A N 1
ATOM 1679 C CA . THR A 1 228 ? -18.389 -7.578 -8.297 1.00 95.44 228 THR A CA 1
ATOM 1680 C C . THR A 1 228 ? -18.192 -6.120 -7.895 1.00 95.44 228 THR A C 1
ATOM 1682 O O . THR A 1 228 ? -17.868 -5.815 -6.743 1.00 95.44 228 THR A O 1
ATOM 1685 N N . THR A 1 229 ? -18.396 -5.214 -8.848 1.00 95.06 229 THR A N 1
ATOM 1686 C CA . THR A 1 229 ? -18.345 -3.764 -8.630 1.00 95.06 229 THR A CA 1
ATOM 1687 C C . THR A 1 229 ? -19.398 -3.285 -7.638 1.00 95.06 229 THR A C 1
ATOM 1689 O O . THR A 1 229 ? -19.126 -2.383 -6.855 1.00 95.06 229 THR A O 1
ATOM 1692 N N . GLU A 1 230 ? -20.568 -3.921 -7.612 1.00 96.56 230 GLU A N 1
ATOM 1693 C CA . GLU A 1 230 ? -21.662 -3.582 -6.698 1.00 96.56 230 GLU A CA 1
ATOM 1694 C C . GLU A 1 230 ? -21.292 -3.930 -5.255 1.00 96.56 230 GLU A C 1
ATOM 1696 O O . GLU A 1 230 ? -21.515 -3.128 -4.353 1.00 96.56 230 GLU A O 1
ATOM 1701 N N . VAL A 1 231 ? -20.664 -5.094 -5.035 1.00 94.62 231 VAL A N 1
ATOM 1702 C CA . VAL A 1 231 ? -20.176 -5.484 -3.702 1.00 94.62 231 VAL A CA 1
ATOM 1703 C C . VAL A 1 231 ? -19.054 -4.552 -3.244 1.00 94.62 231 VAL A C 1
ATOM 1705 O O . VAL A 1 231 ? -19.050 -4.123 -2.095 1.00 94.62 231 VAL A O 1
ATOM 1708 N N . ALA A 1 232 ? -18.126 -4.193 -4.137 1.00 96.88 232 ALA A N 1
ATOM 1709 C CA . ALA A 1 232 ? -17.060 -3.244 -3.814 1.00 96.88 232 ALA A CA 1
ATOM 1710 C C . ALA A 1 232 ? -17.605 -1.852 -3.447 1.00 96.88 232 ALA A C 1
ATOM 1712 O O . ALA A 1 232 ? -17.137 -1.250 -2.482 1.00 96.88 232 ALA A O 1
ATOM 1713 N N . ALA A 1 233 ? -18.617 -1.361 -4.171 1.00 97.19 233 ALA A N 1
ATOM 1714 C CA . ALA A 1 233 ? -19.274 -0.092 -3.869 1.00 97.19 233 ALA A CA 1
ATOM 1715 C C . ALA A 1 233 ? -20.004 -0.132 -2.515 1.00 97.19 233 ALA A C 1
ATOM 1717 O O . ALA A 1 233 ? -19.792 0.747 -1.685 1.00 97.19 233 ALA A O 1
ATOM 1718 N N . ALA A 1 234 ? -20.782 -1.186 -2.246 1.00 97.56 234 ALA A N 1
ATOM 1719 C CA . ALA A 1 234 ? -21.486 -1.352 -0.972 1.00 97.56 234 ALA A CA 1
ATOM 1720 C C . ALA A 1 234 ? -20.523 -1.467 0.226 1.00 97.56 234 ALA A C 1
ATOM 1722 O O . ALA A 1 234 ? -20.782 -0.912 1.298 1.00 97.56 234 ALA A O 1
ATOM 1723 N N . LEU A 1 235 ? -19.389 -2.152 0.046 1.00 98.06 235 LEU A N 1
ATOM 1724 C CA . LEU A 1 235 ? -18.324 -2.209 1.046 1.00 98.06 235 LEU A CA 1
ATOM 1725 C C . LEU A 1 235 ? -17.724 -0.822 1.293 1.00 98.06 235 LEU A C 1
ATOM 1727 O O . LEU A 1 235 ? -17.533 -0.449 2.449 1.00 98.06 235 LEU A O 1
ATOM 1731 N N . ALA A 1 236 ? -17.452 -0.047 0.239 1.00 97.44 236 ALA A N 1
ATOM 1732 C CA . ALA A 1 236 ? -16.928 1.311 0.370 1.00 97.44 236 ALA A CA 1
ATOM 1733 C C . ALA A 1 236 ? -17.907 2.228 1.123 1.00 97.44 236 ALA A C 1
ATOM 1735 O O . ALA A 1 236 ? -17.494 2.919 2.051 1.00 97.44 236 ALA A O 1
ATOM 1736 N N . GLU A 1 237 ? -19.201 2.179 0.795 1.00 97.69 237 GLU A N 1
ATOM 1737 C CA . GLU A 1 237 ? -20.251 2.925 1.502 1.00 97.69 237 GLU A CA 1
ATOM 1738 C C . GLU A 1 237 ? -20.335 2.532 2.980 1.00 97.69 237 GLU A C 1
ATOM 1740 O O . GLU A 1 237 ? -20.346 3.399 3.852 1.00 97.69 237 GLU A O 1
ATOM 1745 N N . THR A 1 238 ? -20.327 1.228 3.275 1.00 98.00 238 THR A N 1
ATOM 1746 C CA . THR A 1 238 ? -20.350 0.721 4.656 1.00 98.00 238 THR A CA 1
ATOM 1747 C C . THR A 1 238 ? -19.110 1.166 5.430 1.00 98.00 238 THR A C 1
ATOM 1749 O O . THR A 1 238 ? -19.214 1.587 6.578 1.00 98.00 238 THR A O 1
ATOM 1752 N N . THR A 1 239 ? -17.938 1.100 4.796 1.00 97.75 239 THR A N 1
ATOM 1753 C CA . THR A 1 239 ? -16.653 1.477 5.399 1.00 97.75 239 THR A CA 1
ATOM 1754 C C . THR A 1 239 ? -16.620 2.970 5.720 1.00 97.75 239 THR A C 1
ATOM 1756 O O . THR A 1 239 ? -16.251 3.344 6.827 1.00 97.75 239 THR A O 1
ATOM 1759 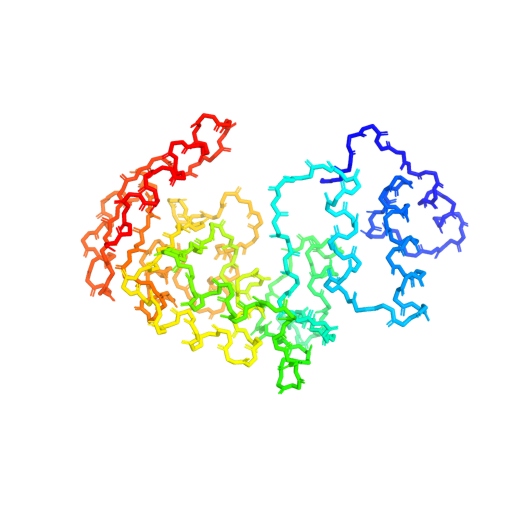N N . LEU A 1 240 ? -17.059 3.826 4.793 1.00 96.81 240 LEU A N 1
ATOM 1760 C CA . LEU A 1 240 ? -17.137 5.271 5.020 1.00 96.81 240 LEU A CA 1
ATOM 1761 C C . LEU A 1 240 ? -18.185 5.630 6.079 1.00 96.81 240 LEU A C 1
ATOM 1763 O O . LEU A 1 240 ? -17.912 6.458 6.940 1.00 96.81 240 LEU A O 1
ATOM 1767 N N . GLY A 1 241 ? -19.349 4.973 6.074 1.00 96.44 241 GLY A N 1
ATOM 1768 C CA . GLY A 1 241 ? -20.379 5.162 7.102 1.00 96.44 241 GLY A CA 1
ATOM 1769 C C . GLY A 1 241 ? -19.988 4.651 8.495 1.00 96.44 241 GLY A C 1
ATOM 1770 O O . GLY A 1 241 ? -20.680 4.937 9.471 1.00 96.44 241 GLY A O 1
ATOM 1771 N N . ALA A 1 242 ? -18.899 3.885 8.597 1.00 94.44 242 ALA A N 1
ATOM 1772 C CA . ALA A 1 242 ? -18.357 3.374 9.851 1.00 94.44 242 ALA A CA 1
ATOM 1773 C C . ALA A 1 242 ? -17.320 4.310 10.501 1.00 94.44 242 ALA A C 1
ATOM 1775 O O . ALA A 1 242 ? -16.928 4.075 11.650 1.00 94.44 242 ALA A O 1
ATOM 1776 N N . VAL A 1 243 ? -16.889 5.351 9.783 1.00 91.69 243 VAL A N 1
ATOM 1777 C CA . VAL A 1 243 ? -16.065 6.438 10.319 1.00 91.69 243 VAL A CA 1
ATOM 1778 C C . VAL A 1 243 ? -16.953 7.333 11.186 1.00 91.69 243 VAL A C 1
ATOM 1780 O O . VAL A 1 243 ? -18.065 7.670 10.779 1.00 91.69 243 VAL A O 1
ATOM 1783 N N . ALA A 1 244 ? -16.498 7.634 12.405 1.00 67.50 244 ALA A N 1
ATOM 1784 C CA . ALA A 1 244 ? -17.248 8.418 13.388 1.00 67.50 244 ALA A CA 1
ATOM 1785 C C . ALA A 1 244 ? -17.268 9.920 13.066 1.00 67.50 244 ALA A C 1
ATOM 1787 O O . ALA A 1 244 ? -16.244 10.433 12.557 1.00 67.50 244 ALA A O 1
#